Protein AF-A0A1B6JSK8-F1 (afdb_monomer_lite)

pLDDT: mean 88.38, std 17.74, range [26.33, 98.75]

Secondary structure (DSSP, 8-state):
-HHHHHHHHHHHHHHHTHHHHTSTTHHHHHHHHTTTTGGGS-HHHHHHIIIIIIHHHHHT--GGGIIIIIHHHHHHHHHHHHHHHHHHHHHHHHHHHH---S-HHHHHHHHHHHHHHHHHHHHHHHHHHHHHH---TTSTT----------------------HHHHHHHHSHHHHHHHHHHHHHHHHSS-HHHHHHHHHHHHHHHHHHHHTT---HHHHHHHHHHHHHHHHHHTTSHHHHHHHHHHHHHHHHHHTTT-TTHHHHHTTSTT--HHHHHHTT-

Organism: NCBI:txid320908

Foldseek 3Di:
DLLVVLQVQLVCCQVVQPVQLPPPCNQVVCCCPVVPPVVPDDLVSVQSNLQRRLQSVLQRHDPVRLVPHVLSNLLSVLLVLLVVLVVLLVVLVVCVVVDDPDDPVVVVVSVVSVVSSLSSLLSNLVSVCCQFQNDPPVPVPPDPDDDDDDDPDDPPCPQRAGDPSNLSQCVDDSSVVSSQSSLLVQLQRLHLSSNLSSLSVNLNSVVSCVVVVVDDLVNLLSSLLSLVNSCVNCVVPPSSVVSSVVSNVSSCVVCCVPHVCNLVSVVPDPPDDVVVSVVVND

InterPro domains:
  IPR011989 Armadillo-like helical [G3DSA:1.25.10.10] (1-282)
  IPR045065 Exportin-1/5 [PTHR11223] (2-281)
  IPR045478 Exportin-5, C-terminal domain [PF19273] (2-281)

Sequence (282 aa):
VHDSCYQILGHAFPSLSRDLYQLPHLANSLIVTVLYNLEYIPDYRLRPMVRVFFKPFVASCPADCYDTVVVPVLAQFTPFMFTRLNAKWQHIAELQETGSADDENTDAQEMLEDMLNRQLTREYLDVLKLALVGGSAAELSSSPAMEEDCSELRPGHAAEVISELGLRVLHCEPTCQAVTLCLLSALAWNDSNGSMKAGGLVAPVVRQLVQSGRMSTVLATHIMTVVLQGLQVHGQHDANQGSLLMLGTQLCELLRPRYPEVLEVLKQIPEVNPLDLQKLDE

Radius of gyration: 20.39 Å; chains: 1; bounding box: 59×44×55 Å

Structure (mmCIF, N/CA/C/O backbone):
data_AF-A0A1B6JSK8-F1
#
_entry.id   AF-A0A1B6JSK8-F1
#
loop_
_atom_site.group_PDB
_atom_site.id
_atom_site.type_symbol
_atom_site.label_atom_id
_atom_site.label_alt_id
_atom_site.label_comp_id
_atom_site.label_asym_id
_atom_site.label_entity_id
_atom_site.label_seq_id
_atom_site.pdbx_PDB_ins_code
_atom_site.Cartn_x
_atom_site.Cartn_y
_atom_site.Cartn_z
_atom_site.occupancy
_atom_site.B_iso_or_equiv
_atom_site.auth_seq_id
_atom_site.auth_comp_id
_atom_site.auth_asym_id
_atom_site.auth_atom_id
_atom_site.pdbx_PDB_model_num
ATOM 1 N N . VAL A 1 1 ? 27.105 3.243 -8.807 1.00 79.06 1 VAL A N 1
ATOM 2 C CA . VAL A 1 1 ? 26.649 2.337 -9.890 1.00 79.06 1 VAL A CA 1
ATOM 3 C C . VAL A 1 1 ? 25.215 1.887 -9.652 1.00 79.06 1 VAL A C 1
ATOM 5 O O . VAL A 1 1 ? 24.372 2.383 -10.373 1.00 79.06 1 VAL A O 1
ATOM 8 N N . HIS A 1 2 ? 24.910 1.074 -8.628 1.00 82.94 2 HIS A N 1
ATOM 9 C CA . HIS A 1 2 ? 23.540 0.593 -8.343 1.00 82.94 2 HIS A CA 1
ATOM 10 C C . HIS A 1 2 ? 22.468 1.702 -8.357 1.00 82.94 2 HIS A C 1
ATOM 12 O O . HIS A 1 2 ? 21.552 1.670 -9.171 1.00 82.94 2 HIS A O 1
ATOM 18 N N . ASP A 1 3 ? 22.623 2.732 -7.522 1.00 84.00 3 ASP A N 1
ATOM 19 C CA . ASP A 1 3 ? 21.612 3.798 -7.413 1.00 84.00 3 ASP A CA 1
ATOM 20 C C . ASP A 1 3 ? 21.534 4.644 -8.694 1.00 84.00 3 ASP A C 1
ATOM 22 O O . ASP A 1 3 ? 20.457 5.060 -9.112 1.00 84.00 3 ASP A O 1
ATOM 26 N N . SER A 1 4 ? 22.672 4.824 -9.371 1.00 89.50 4 SER A N 1
ATOM 27 C CA . SER A 1 4 ? 22.760 5.506 -10.666 1.00 89.50 4 SER A CA 1
ATOM 28 C C . SER A 1 4 ? 22.002 4.751 -11.764 1.00 89.50 4 SER A C 1
ATOM 30 O O . SER A 1 4 ? 21.365 5.378 -12.601 1.00 89.50 4 SER A O 1
ATOM 32 N N . CYS A 1 5 ? 22.023 3.413 -11.759 1.00 90.44 5 CYS A N 1
ATOM 33 C CA . CYS A 1 5 ? 21.259 2.605 -12.712 1.00 90.44 5 CYS A CA 1
ATOM 34 C C . CYS A 1 5 ? 19.749 2.807 -12.529 1.00 90.44 5 CYS A C 1
ATOM 36 O O . CYS A 1 5 ? 19.046 3.028 -13.513 1.00 90.44 5 CYS A O 1
ATOM 38 N N . TYR A 1 6 ? 19.256 2.810 -11.285 1.00 90.75 6 TYR A N 1
ATOM 39 C CA . TYR A 1 6 ? 17.842 3.088 -11.012 1.00 90.75 6 TYR A CA 1
ATOM 40 C C . TYR A 1 6 ? 17.442 4.525 -11.323 1.00 90.75 6 TYR A C 1
ATOM 42 O O . TYR A 1 6 ? 16.331 4.741 -11.794 1.00 90.75 6 TYR A O 1
ATOM 50 N N . GLN A 1 7 ? 18.340 5.492 -11.129 1.00 90.88 7 GLN A N 1
ATOM 51 C CA . GLN A 1 7 ? 18.127 6.868 -11.582 1.00 90.88 7 GLN A CA 1
ATOM 52 C C . GLN A 1 7 ? 17.977 6.943 -13.099 1.00 90.88 7 GLN A C 1
ATOM 54 O O . GLN A 1 7 ? 17.005 7.513 -13.581 1.00 90.88 7 GLN A O 1
ATOM 59 N N . ILE A 1 8 ? 18.895 6.338 -13.857 1.00 93.19 8 ILE A N 1
ATOM 60 C CA . ILE A 1 8 ? 18.845 6.354 -15.324 1.00 93.19 8 ILE A CA 1
ATOM 61 C C . ILE A 1 8 ? 17.550 5.704 -15.823 1.00 93.19 8 ILE A C 1
ATOM 63 O O . ILE A 1 8 ? 16.844 6.301 -16.632 1.00 93.19 8 ILE A O 1
ATOM 67 N N . LEU A 1 9 ? 17.203 4.519 -15.310 1.00 92.06 9 LEU A N 1
ATOM 68 C CA . LEU A 1 9 ? 15.965 3.829 -15.682 1.00 92.06 9 LEU A CA 1
ATOM 69 C C . LEU A 1 9 ? 14.719 4.620 -15.265 1.00 92.06 9 LEU A C 1
ATOM 71 O O . LEU A 1 9 ? 13.798 4.777 -16.062 1.00 92.06 9 LEU A O 1
ATOM 75 N N . GLY A 1 10 ? 14.708 5.159 -14.046 1.00 91.94 10 GLY A N 1
ATOM 76 C CA . GLY A 1 10 ? 13.621 5.984 -13.529 1.00 91.94 10 GLY A CA 1
ATOM 77 C C . GLY A 1 10 ? 13.382 7.238 -14.368 1.00 91.94 10 GLY A C 1
ATOM 78 O O . GLY A 1 10 ? 12.239 7.550 -14.678 1.00 91.94 10 GLY A O 1
ATOM 79 N N . HIS A 1 11 ? 14.445 7.919 -14.808 1.00 93.31 11 HIS A N 1
ATOM 80 C CA . HIS A 1 11 ? 14.354 9.080 -15.698 1.00 93.31 11 HIS A CA 1
ATOM 81 C C . HIS A 1 11 ? 14.010 8.718 -17.146 1.00 93.31 11 HIS A C 1
ATOM 83 O O . HIS A 1 11 ? 13.429 9.545 -17.850 1.00 93.31 11 HIS A O 1
ATOM 89 N N . ALA A 1 12 ? 14.331 7.508 -17.606 1.00 93.88 12 ALA A N 1
ATOM 90 C CA . ALA A 1 12 ? 14.003 7.076 -18.960 1.00 93.88 12 ALA A CA 1
ATOM 91 C C . ALA A 1 12 ? 12.483 7.024 -19.200 1.00 93.88 12 ALA A C 1
ATOM 93 O O . ALA A 1 12 ? 12.035 7.404 -20.278 1.00 93.88 12 ALA A O 1
ATOM 94 N N . PHE A 1 13 ? 11.685 6.640 -18.198 1.00 93.88 13 PHE A N 1
ATOM 95 C CA . PHE A 1 13 ? 10.222 6.574 -18.311 1.00 93.88 13 PHE A CA 1
ATOM 96 C C . PHE A 1 13 ? 9.539 7.910 -18.632 1.00 93.88 13 PHE A C 1
ATOM 98 O O . PHE A 1 13 ? 8.800 7.944 -19.610 1.00 93.88 13 PHE A O 1
ATOM 105 N N . PRO A 1 14 ? 9.767 9.017 -17.906 1.00 92.12 14 PRO A N 1
ATOM 106 C CA . PRO A 1 14 ? 9.205 10.310 -18.287 1.00 92.12 14 PRO A CA 1
ATOM 107 C C . PRO A 1 14 ? 9.866 10.890 -19.544 1.00 92.12 14 PRO A C 1
ATOM 109 O O . PRO A 1 14 ? 9.204 11.599 -20.293 1.00 92.12 14 PRO A O 1
ATOM 112 N N . SER A 1 15 ? 11.148 10.592 -19.798 1.00 92.88 15 SER A N 1
ATOM 113 C CA . SER A 1 15 ? 11.893 11.206 -20.911 1.00 92.88 15 SER A CA 1
ATOM 114 C C . SER A 1 15 ? 11.547 10.604 -22.273 1.00 92.88 15 SER A C 1
ATOM 116 O O . SER A 1 15 ? 11.444 11.327 -23.257 1.00 92.88 15 SER A O 1
ATOM 118 N N . LEU A 1 16 ? 11.393 9.280 -22.335 1.00 91.94 16 LEU A N 1
ATOM 119 C CA . LEU A 1 16 ? 11.045 8.544 -23.553 1.00 91.94 16 LEU A CA 1
ATOM 120 C C . LEU A 1 16 ? 9.543 8.235 -23.624 1.00 91.94 16 LEU A C 1
ATOM 122 O O . LEU A 1 16 ? 9.023 7.973 -24.705 1.00 91.94 16 LEU A O 1
ATOM 126 N N . SER A 1 17 ? 8.844 8.278 -22.480 1.00 87.62 17 SER A N 1
ATOM 127 C CA . SER A 1 17 ? 7.402 8.061 -22.355 1.00 87.62 17 SER A CA 1
ATOM 128 C C . SER A 1 17 ? 6.956 6.843 -23.171 1.00 87.62 17 SER A C 1
ATOM 130 O O . SER A 1 17 ? 7.458 5.736 -22.961 1.00 87.62 17 SER A O 1
ATOM 132 N N . ARG A 1 18 ? 6.034 7.041 -24.114 1.00 90.81 18 ARG A N 1
ATOM 133 C CA . ARG A 1 18 ? 5.413 5.997 -24.927 1.00 90.81 18 ARG A CA 1
ATOM 134 C C . ARG A 1 18 ? 6.414 5.070 -25.618 1.00 90.81 18 ARG A C 1
ATOM 136 O O . ARG A 1 18 ? 6.188 3.862 -25.608 1.00 90.81 18 ARG A O 1
ATOM 143 N N . ASP A 1 19 ? 7.517 5.597 -26.145 1.00 94.12 19 ASP A N 1
ATOM 144 C CA . ASP A 1 19 ? 8.494 4.806 -26.906 1.00 94.12 19 ASP A CA 1
ATOM 145 C C . ASP A 1 19 ? 9.151 3.727 -26.039 1.00 94.12 19 ASP A C 1
ATOM 147 O O . ASP A 1 19 ? 9.391 2.610 -26.497 1.00 94.12 19 ASP A O 1
ATOM 151 N N . LEU A 1 20 ? 9.397 4.036 -24.760 1.00 94.75 20 LEU A N 1
ATOM 152 C CA . LEU A 1 20 ? 9.960 3.070 -23.825 1.00 94.75 20 LEU A CA 1
ATOM 153 C C . LEU A 1 20 ? 8.934 1.995 -23.462 1.00 94.75 20 LEU A C 1
ATOM 155 O O . LEU A 1 20 ? 9.256 0.813 -23.541 1.00 94.75 20 LEU A O 1
ATOM 159 N N . TYR A 1 21 ? 7.699 2.376 -23.112 1.00 96.00 21 TYR A N 1
ATOM 160 C CA . TYR A 1 21 ? 6.657 1.411 -22.724 1.00 96.00 21 TYR A CA 1
ATOM 161 C C . TYR A 1 21 ? 6.242 0.467 -23.856 1.00 96.00 21 TYR A C 1
ATOM 163 O O . TYR A 1 21 ? 5.800 -0.649 -23.587 1.00 96.00 21 TYR A O 1
ATOM 171 N N . GLN A 1 22 ? 6.409 0.884 -25.111 1.00 95.56 22 GLN A N 1
ATOM 172 C CA . GLN A 1 22 ? 6.113 0.063 -26.284 1.00 95.56 22 GLN A CA 1
ATOM 173 C C . GLN A 1 22 ? 7.235 -0.911 -26.662 1.00 95.56 22 GLN A C 1
ATOM 175 O O . GLN A 1 22 ? 7.057 -1.703 -27.592 1.00 95.56 22 GLN A O 1
ATOM 180 N N . LEU A 1 23 ? 8.373 -0.904 -25.955 1.00 96.06 23 LEU A N 1
ATOM 181 C CA . LEU A 1 23 ? 9.432 -1.871 -26.217 1.00 96.06 23 LEU A CA 1
ATOM 182 C C . LEU A 1 23 ? 8.924 -3.312 -26.031 1.00 96.06 23 LEU A C 1
ATOM 184 O O . LEU A 1 23 ? 8.291 -3.637 -25.018 1.00 96.06 23 LEU A O 1
ATOM 188 N N . PRO A 1 24 ? 9.237 -4.213 -26.978 1.00 95.44 24 PRO A N 1
ATOM 189 C CA . PRO A 1 24 ? 8.798 -5.594 -26.899 1.00 95.44 24 PRO A CA 1
ATOM 190 C C . PRO A 1 24 ? 9.377 -6.260 -25.650 1.00 95.44 24 PRO A C 1
ATOM 192 O O . PRO A 1 24 ? 10.558 -6.118 -25.334 1.00 95.44 24 PRO A O 1
ATOM 195 N N . HIS A 1 25 ? 8.531 -7.009 -24.944 1.00 95.62 25 HIS A N 1
ATOM 196 C CA . HIS A 1 25 ? 8.892 -7.739 -23.726 1.00 95.62 25 HIS A CA 1
ATOM 197 C C . HIS A 1 25 ? 9.413 -6.870 -22.569 1.00 95.62 25 HIS A C 1
ATOM 199 O O . HIS A 1 25 ? 10.029 -7.416 -21.654 1.00 95.62 25 HIS A O 1
ATOM 205 N N . LEU A 1 26 ? 9.147 -5.555 -22.553 1.00 97.38 26 LEU A N 1
ATOM 206 C CA . LEU A 1 26 ? 9.617 -4.666 -21.485 1.00 97.38 26 LEU A CA 1
ATOM 207 C C . LEU A 1 26 ? 9.264 -5.193 -20.087 1.00 97.38 26 LEU A C 1
ATOM 209 O O . LEU A 1 26 ? 10.141 -5.269 -19.233 1.00 97.38 26 LEU A O 1
ATOM 213 N N . ALA A 1 27 ? 8.011 -5.600 -19.866 1.00 97.62 27 ALA A N 1
ATOM 214 C CA . ALA A 1 27 ? 7.558 -6.114 -18.573 1.00 97.62 27 ALA A CA 1
ATOM 215 C C . ALA A 1 27 ? 8.420 -7.288 -18.089 1.00 97.62 27 ALA A C 1
ATOM 217 O O . ALA A 1 27 ? 8.945 -7.268 -16.978 1.00 97.62 27 ALA A O 1
ATOM 218 N N . ASN A 1 28 ? 8.622 -8.280 -18.961 1.00 97.75 28 ASN A N 1
ATOM 219 C CA . ASN A 1 28 ? 9.438 -9.449 -18.658 1.00 97.75 28 ASN A CA 1
ATOM 220 C C . ASN A 1 28 ? 10.898 -9.058 -18.405 1.00 97.75 28 ASN A C 1
ATOM 222 O O . ASN A 1 28 ? 11.483 -9.512 -17.430 1.00 97.75 28 ASN A O 1
ATOM 226 N N . SER A 1 29 ? 11.463 -8.175 -19.233 1.00 97.62 29 SER A N 1
ATOM 227 C CA . SER A 1 29 ? 12.825 -7.665 -19.058 1.00 97.62 29 SER A CA 1
ATOM 228 C C . SER A 1 29 ? 13.005 -6.990 -17.700 1.00 97.62 29 SER A C 1
ATOM 230 O O . SER A 1 29 ? 13.985 -7.271 -17.018 1.00 97.62 29 SER A O 1
ATOM 232 N N . LEU A 1 30 ? 12.058 -6.154 -17.263 1.00 97.25 30 LEU A N 1
ATOM 233 C CA . LEU A 1 30 ? 12.093 -5.527 -15.939 1.00 97.25 30 LEU A CA 1
ATOM 234 C C . LEU A 1 30 ? 11.991 -6.567 -14.817 1.00 97.25 30 LEU A C 1
ATOM 236 O O . LEU A 1 30 ? 12.751 -6.496 -13.856 1.00 97.25 30 LEU A O 1
ATOM 240 N N . ILE A 1 31 ? 11.114 -7.563 -14.950 1.00 97.44 31 ILE A N 1
ATOM 241 C CA . ILE A 1 31 ? 10.955 -8.624 -13.946 1.00 97.44 31 ILE A CA 1
ATOM 242 C C . ILE A 1 31 ? 12.255 -9.426 -13.784 1.00 97.44 31 ILE A C 1
ATOM 244 O O . ILE A 1 31 ? 12.725 -9.605 -12.666 1.00 97.44 31 ILE A O 1
ATOM 248 N N . VAL A 1 32 ? 12.879 -9.861 -14.882 1.00 97.00 32 VAL A N 1
ATOM 249 C CA . VAL A 1 32 ? 14.084 -10.712 -14.820 1.00 97.00 32 VAL A CA 1
ATOM 250 C C . VAL A 1 32 ? 15.383 -9.942 -14.568 1.00 97.00 32 VAL A C 1
ATOM 252 O O . VAL A 1 32 ? 16.424 -10.569 -14.394 1.00 97.00 32 VAL A O 1
ATOM 255 N N . THR A 1 33 ? 15.353 -8.605 -14.565 1.00 94.94 33 THR A N 1
ATOM 256 C CA . THR A 1 33 ? 16.539 -7.771 -14.300 1.00 94.94 33 THR A CA 1
ATOM 257 C C . THR A 1 33 ? 16.379 -6.929 -13.041 1.00 94.94 33 THR A C 1
ATOM 259 O O . THR A 1 33 ? 17.095 -7.141 -12.070 1.00 94.94 33 THR A O 1
ATOM 262 N N . VAL A 1 34 ? 15.427 -5.995 -13.032 1.00 94.56 34 VAL A N 1
ATOM 263 C CA . VAL A 1 34 ? 15.182 -5.067 -11.922 1.00 94.56 34 VAL A CA 1
ATOM 264 C C . VAL A 1 34 ? 14.623 -5.802 -10.706 1.00 94.56 34 VAL A C 1
ATOM 266 O O . VAL A 1 34 ? 15.039 -5.517 -9.589 1.00 94.56 34 VAL A O 1
ATOM 269 N N . LEU A 1 35 ? 13.715 -6.763 -10.905 1.00 95.56 35 LEU A N 1
ATOM 270 C CA . LEU A 1 35 ? 13.114 -7.533 -9.804 1.00 95.56 35 LEU A CA 1
ATOM 271 C C . LEU A 1 35 ? 13.846 -8.844 -9.502 1.00 95.56 35 LEU A C 1
ATOM 273 O O . LEU A 1 35 ? 13.349 -9.678 -8.745 1.00 95.56 35 LEU A O 1
ATOM 277 N N . TYR A 1 36 ? 15.034 -9.035 -10.069 1.00 94.56 36 TYR A N 1
ATOM 278 C CA . TYR A 1 36 ? 15.827 -10.221 -9.800 1.00 94.56 36 TYR A CA 1
ATOM 279 C C . TYR A 1 36 ? 16.413 -10.167 -8.385 1.00 94.56 36 TYR A C 1
ATOM 281 O O . TYR A 1 36 ? 17.047 -9.182 -8.008 1.00 94.56 36 TYR A O 1
ATOM 289 N N . ASN A 1 37 ? 16.245 -11.246 -7.612 1.00 93.88 37 ASN A N 1
ATOM 290 C CA . ASN A 1 37 ? 16.886 -11.424 -6.305 1.00 93.88 37 ASN A CA 1
ATOM 291 C C . ASN A 1 37 ? 16.611 -10.292 -5.288 1.00 93.88 37 ASN A C 1
ATOM 293 O O . ASN A 1 37 ? 17.464 -9.981 -4.453 1.00 93.88 37 ASN A O 1
ATOM 297 N N . LEU A 1 38 ? 15.408 -9.696 -5.321 1.00 94.75 38 LEU A N 1
ATOM 298 C CA . LEU A 1 38 ? 15.019 -8.598 -4.419 1.00 94.75 38 LEU A CA 1
ATOM 299 C C . LEU A 1 38 ? 15.159 -8.943 -2.929 1.00 94.75 38 LEU A C 1
ATOM 301 O O . LEU A 1 38 ? 15.421 -8.057 -2.116 1.00 94.75 38 LEU A O 1
ATOM 305 N N . GLU A 1 39 ? 15.006 -10.216 -2.562 1.00 94.12 39 GLU A N 1
ATOM 306 C CA . GLU A 1 39 ? 15.156 -10.694 -1.184 1.00 94.12 39 GLU A CA 1
ATOM 307 C C . GLU A 1 39 ? 16.535 -10.375 -0.587 1.00 94.12 39 GLU A C 1
ATOM 309 O O . GLU A 1 39 ? 16.623 -10.011 0.586 1.00 94.12 39 GLU A O 1
ATOM 314 N N . TYR A 1 40 ? 17.586 -10.372 -1.411 1.00 94.56 40 TYR A N 1
ATOM 315 C CA . TYR A 1 40 ? 18.959 -10.096 -0.987 1.00 94.56 40 TYR A CA 1
ATOM 316 C C . TYR A 1 40 ? 19.326 -8.605 -0.993 1.00 94.56 40 TYR A C 1
ATOM 318 O O . TYR A 1 40 ? 20.413 -8.233 -0.549 1.00 94.56 40 TYR A O 1
ATOM 326 N N . ILE A 1 41 ? 18.450 -7.727 -1.493 1.00 94.19 41 ILE A N 1
ATOM 327 C CA . ILE A 1 41 ? 18.708 -6.284 -1.520 1.00 94.19 41 ILE A CA 1
ATOM 328 C C . ILE A 1 4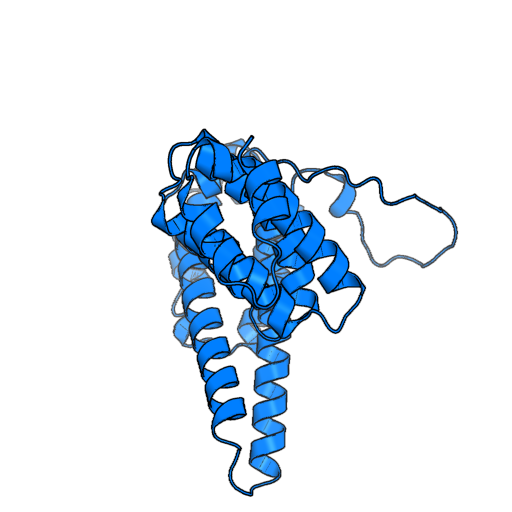1 ? 18.406 -5.705 -0.131 1.00 94.19 41 ILE A C 1
ATOM 330 O O . ILE A 1 41 ? 17.290 -5.871 0.356 1.00 94.19 41 ILE A O 1
ATOM 334 N N . PRO A 1 42 ? 19.340 -5.000 0.532 1.00 93.69 42 PRO A N 1
ATOM 335 C CA . PRO A 1 42 ? 19.078 -4.380 1.831 1.00 93.69 42 PRO A CA 1
ATOM 336 C C . PRO A 1 42 ? 18.186 -3.135 1.697 1.00 93.69 42 PRO A C 1
ATOM 338 O O . PRO A 1 42 ? 18.165 -2.473 0.658 1.00 93.69 42 PRO A O 1
ATOM 341 N N . ASP A 1 43 ? 17.481 -2.759 2.764 1.00 93.19 43 ASP A N 1
ATOM 342 C CA . ASP A 1 43 ? 16.447 -1.710 2.704 1.00 93.19 43 ASP A CA 1
ATOM 343 C C . ASP A 1 43 ? 16.974 -0.344 2.260 1.00 93.19 43 ASP A C 1
ATOM 345 O O . ASP A 1 43 ? 16.314 0.355 1.492 1.00 93.19 43 ASP A O 1
ATOM 349 N N . TYR A 1 44 ? 18.191 0.022 2.671 1.00 91.56 44 TYR A N 1
ATOM 350 C CA . TYR A 1 44 ? 18.812 1.284 2.262 1.00 91.56 44 TYR A CA 1
ATOM 351 C C . TYR A 1 44 ? 19.083 1.355 0.745 1.00 91.56 44 TYR A C 1
ATOM 353 O O . TYR A 1 44 ? 19.206 2.449 0.199 1.00 91.56 44 TYR A O 1
ATOM 361 N N . ARG A 1 45 ? 19.152 0.206 0.051 1.00 93.50 45 ARG A N 1
ATOM 362 C CA . ARG A 1 45 ? 19.241 0.096 -1.419 1.00 93.50 45 ARG A CA 1
ATOM 363 C C . ARG A 1 45 ? 17.876 -0.048 -2.074 1.00 93.50 45 ARG A C 1
ATOM 365 O O . ARG A 1 45 ? 17.652 0.513 -3.146 1.00 93.50 45 ARG A O 1
ATOM 372 N N . LEU A 1 46 ? 16.971 -0.775 -1.425 1.00 95.00 46 LEU A N 1
ATOM 373 C CA . LEU A 1 46 ? 15.612 -0.977 -1.908 1.00 95.00 46 LEU A CA 1
ATOM 374 C C . LEU A 1 46 ? 14.822 0.338 -1.896 1.00 95.00 46 LEU A C 1
ATOM 376 O O . LEU A 1 46 ? 14.109 0.636 -2.847 1.00 95.00 46 LEU A O 1
ATOM 380 N N . ARG A 1 47 ? 14.997 1.180 -0.874 1.00 94.19 47 ARG A N 1
ATOM 381 C CA . ARG A 1 47 ? 14.287 2.459 -0.755 1.00 94.19 47 ARG A CA 1
ATOM 382 C C . ARG A 1 47 ? 14.519 3.392 -1.960 1.00 94.19 47 ARG A C 1
ATOM 384 O O . ARG A 1 47 ? 13.525 3.848 -2.528 1.00 94.19 47 ARG A O 1
ATOM 391 N N . PRO A 1 48 ? 15.761 3.677 -2.405 1.00 91.31 48 PRO A N 1
ATOM 392 C CA . PRO A 1 48 ? 15.999 4.411 -3.647 1.00 91.31 48 PRO A CA 1
ATOM 393 C C . PRO A 1 48 ? 15.361 3.761 -4.875 1.00 91.31 48 PRO A C 1
ATOM 395 O O . PRO A 1 48 ? 14.830 4.479 -5.711 1.00 91.31 48 PRO A O 1
ATOM 398 N N . MET A 1 49 ? 15.353 2.431 -4.982 1.00 94.69 49 MET A N 1
ATOM 399 C CA . MET A 1 49 ? 14.667 1.734 -6.075 1.00 94.69 49 MET A CA 1
ATOM 400 C C . MET A 1 49 ? 13.150 1.998 -6.047 1.00 94.69 49 MET A C 1
ATOM 402 O O . MET A 1 49 ? 12.575 2.381 -7.065 1.00 94.69 49 MET A O 1
ATOM 406 N N . VAL A 1 50 ? 12.496 1.895 -4.886 1.00 95.62 50 VAL A N 1
ATOM 407 C CA . VAL A 1 50 ? 11.064 2.223 -4.737 1.00 95.62 50 VAL A CA 1
ATOM 408 C C . VAL A 1 50 ? 10.789 3.682 -5.112 1.00 95.62 50 VAL A C 1
ATOM 410 O O . VAL A 1 50 ? 9.885 3.980 -5.890 1.00 95.62 50 VAL A O 1
ATOM 413 N N . ARG A 1 51 ? 11.597 4.613 -4.603 1.00 93.06 51 ARG A N 1
ATOM 414 C CA . ARG A 1 51 ? 11.377 6.045 -4.816 1.00 93.06 51 ARG A CA 1
ATOM 415 C C . ARG A 1 51 ? 11.705 6.504 -6.235 1.00 93.06 51 ARG A C 1
ATOM 417 O O . ARG A 1 51 ? 10.970 7.306 -6.796 1.00 93.06 51 ARG A O 1
ATOM 424 N N . VAL A 1 52 ? 12.840 6.082 -6.775 1.00 93.50 52 VAL A N 1
ATOM 425 C CA . VAL A 1 52 ? 13.433 6.674 -7.981 1.00 93.50 52 VAL A CA 1
ATOM 426 C C . VAL A 1 52 ? 13.072 5.890 -9.233 1.00 93.50 52 VAL A C 1
ATOM 428 O O . VAL A 1 52 ? 12.936 6.494 -10.287 1.00 93.50 52 VAL A O 1
ATOM 431 N N . PHE A 1 53 ? 12.886 4.572 -9.137 1.00 95.38 53 PHE A N 1
ATOM 432 C CA . PHE A 1 53 ? 12.472 3.759 -10.278 1.00 95.38 53 PHE A CA 1
ATOM 433 C C . PHE A 1 53 ? 10.946 3.604 -10.331 1.00 95.38 53 PHE A C 1
ATOM 435 O O . PHE A 1 53 ? 10.336 3.967 -11.335 1.00 95.38 53 PHE A O 1
ATOM 442 N N . PHE A 1 54 ? 10.306 3.130 -9.255 1.00 96.31 54 PHE A N 1
ATOM 443 C CA . PHE A 1 54 ? 8.876 2.791 -9.310 1.00 96.31 54 PHE A CA 1
ATOM 444 C C . PHE A 1 54 ? 7.945 4.000 -9.419 1.00 96.31 54 PHE A C 1
ATOM 446 O O . PHE A 1 54 ? 6.966 3.925 -10.158 1.00 96.31 54 PHE A O 1
ATOM 453 N N . LYS A 1 55 ? 8.232 5.119 -8.738 1.00 93.19 55 LYS A N 1
ATOM 454 C CA . LYS A 1 55 ? 7.393 6.329 -8.846 1.00 93.19 55 LYS A CA 1
ATOM 455 C C . LYS A 1 55 ? 7.255 6.821 -10.301 1.00 93.19 55 LYS A C 1
ATOM 457 O O . LYS A 1 55 ? 6.121 6.888 -10.772 1.00 93.19 55 LYS A O 1
ATOM 462 N N . PRO A 1 56 ? 8.339 7.118 -11.050 1.00 93.75 56 PRO A N 1
ATOM 463 C CA . PRO A 1 56 ? 8.208 7.544 -12.446 1.00 93.75 56 PRO A CA 1
ATOM 464 C C . PRO A 1 56 ? 7.733 6.425 -13.385 1.00 93.75 56 PRO A C 1
ATOM 466 O O . PRO A 1 56 ? 7.004 6.706 -14.333 1.00 93.75 56 PRO A O 1
ATOM 469 N N . PHE A 1 57 ? 8.075 5.161 -13.111 1.00 95.81 57 PHE A N 1
ATOM 470 C CA . PHE A 1 57 ? 7.558 4.015 -13.868 1.00 95.81 57 PHE A CA 1
ATOM 471 C C . PHE A 1 57 ? 6.025 3.900 -13.808 1.00 95.81 57 PHE A C 1
ATOM 473 O O . PHE A 1 57 ? 5.372 3.594 -14.798 1.00 95.81 57 PHE A O 1
ATOM 480 N N . VAL A 1 58 ? 5.421 4.149 -12.649 1.00 95.81 58 VAL A N 1
ATOM 481 C CA . VAL A 1 58 ? 3.958 4.121 -12.522 1.00 95.81 58 VAL A CA 1
ATOM 482 C C . VAL A 1 58 ? 3.353 5.405 -13.089 1.00 95.81 58 VAL A C 1
ATOM 484 O O . VAL A 1 58 ? 2.423 5.353 -13.890 1.00 95.81 58 VAL A O 1
ATOM 487 N N . ALA A 1 59 ? 3.904 6.563 -12.717 1.00 93.12 59 ALA A N 1
ATOM 488 C CA . ALA A 1 59 ? 3.309 7.858 -13.035 1.00 93.12 59 ALA A CA 1
ATOM 489 C C . ALA A 1 59 ? 3.392 8.246 -14.522 1.00 93.12 59 ALA A C 1
ATOM 491 O O . ALA A 1 59 ? 2.560 9.013 -14.997 1.00 93.12 59 ALA A O 1
ATOM 492 N N . SER A 1 60 ? 4.391 7.755 -15.262 1.00 93.88 60 SER A N 1
ATOM 493 C CA . SER A 1 60 ? 4.594 8.105 -16.677 1.00 93.88 60 SER A CA 1
ATOM 494 C C . SER A 1 60 ? 4.012 7.087 -17.661 1.00 93.88 60 SER A C 1
ATOM 496 O O . SER A 1 60 ? 4.203 7.247 -18.867 1.00 93.88 60 SER A O 1
ATOM 498 N N . CYS A 1 61 ? 3.351 6.029 -17.183 1.00 94.31 61 CYS A N 1
ATOM 499 C CA . CYS A 1 61 ? 2.834 4.982 -18.056 1.00 94.31 61 CYS A CA 1
ATOM 500 C C . CYS A 1 61 ? 1.550 5.428 -18.780 1.00 94.31 61 CYS A C 1
ATOM 502 O O . CYS A 1 61 ? 0.603 5.873 -18.122 1.00 94.31 61 CYS A O 1
ATOM 504 N N . PRO A 1 62 ? 1.482 5.305 -20.119 1.00 94.12 62 PRO A N 1
ATOM 505 C CA . PRO A 1 62 ? 0.260 5.579 -20.859 1.00 94.12 62 PRO A CA 1
ATOM 506 C C . PRO A 1 62 ? -0.764 4.446 -20.667 1.00 94.12 62 PRO A C 1
ATOM 508 O O . PRO A 1 62 ? -0.403 3.288 -20.445 1.00 94.12 62 PRO A O 1
ATOM 511 N N . ALA A 1 63 ? -2.055 4.778 -20.762 1.00 93.81 63 ALA A N 1
ATOM 512 C CA . ALA A 1 63 ? -3.142 3.856 -20.421 1.00 93.81 63 ALA A CA 1
ATOM 513 C C . ALA A 1 63 ? -3.182 2.579 -21.283 1.00 93.81 63 ALA A C 1
ATOM 515 O O . ALA A 1 63 ? -3.562 1.514 -20.798 1.00 93.81 63 ALA A O 1
ATOM 516 N N . ASP A 1 64 ? -2.722 2.652 -22.536 1.00 94.69 64 ASP A N 1
ATOM 517 C CA . ASP A 1 64 ? -2.601 1.507 -23.446 1.00 94.69 64 ASP A CA 1
ATOM 518 C C . ASP A 1 64 ? -1.531 0.488 -23.011 1.00 94.69 64 ASP A C 1
ATOM 520 O O . ASP A 1 64 ? -1.519 -0.635 -23.511 1.00 94.69 64 ASP A O 1
ATOM 524 N N . CYS A 1 65 ? -0.663 0.843 -22.059 1.00 96.00 65 CYS A N 1
ATOM 525 C CA . CYS A 1 65 ? 0.412 -0.013 -21.554 1.00 96.00 65 CYS A CA 1
ATOM 526 C C . CYS A 1 65 ? 0.193 -0.523 -20.117 1.00 96.00 65 CYS A C 1
ATOM 528 O O . CYS A 1 65 ? 1.060 -1.220 -19.579 1.00 96.00 65 CYS A O 1
ATOM 530 N N . TYR A 1 66 ? -0.945 -0.221 -19.480 1.00 96.50 66 TYR A N 1
ATOM 531 C CA . TYR A 1 66 ? -1.215 -0.660 -18.106 1.00 96.50 66 TYR A CA 1
ATOM 532 C C . TYR A 1 66 ? -1.224 -2.183 -17.969 1.00 96.50 66 TYR A C 1
ATOM 534 O O . TYR A 1 66 ? -0.462 -2.721 -17.164 1.00 96.50 66 TYR A O 1
ATOM 542 N N . ASP A 1 67 ? -2.027 -2.884 -18.773 1.00 97.19 67 ASP A N 1
ATOM 543 C CA . ASP A 1 67 ? -2.158 -4.345 -18.661 1.00 97.19 67 ASP A CA 1
ATOM 544 C C . ASP A 1 67 ? -0.925 -5.092 -19.178 1.00 97.19 67 ASP A C 1
ATOM 546 O O . ASP A 1 67 ? -0.639 -6.203 -18.738 1.00 97.19 67 ASP A O 1
ATOM 550 N N . THR A 1 68 ? -0.198 -4.504 -20.132 1.00 96.75 68 THR A N 1
ATOM 551 C CA . THR A 1 68 ? 0.934 -5.162 -20.794 1.00 96.75 68 THR A CA 1
ATOM 552 C C . THR A 1 68 ? 2.258 -4.937 -20.075 1.00 96.75 68 THR A C 1
ATOM 554 O O . THR A 1 68 ? 3.157 -5.767 -20.214 1.00 96.75 68 THR A O 1
ATOM 557 N N . VAL A 1 69 ? 2.400 -3.838 -19.319 1.00 97.06 69 VAL A N 1
ATOM 558 C CA . VAL A 1 69 ? 3.660 -3.459 -18.662 1.00 97.06 69 VAL A CA 1
ATOM 559 C C . VAL A 1 69 ? 3.509 -3.270 -17.161 1.00 97.06 69 VAL A C 1
ATOM 561 O O . VAL A 1 69 ? 4.133 -4.002 -16.394 1.00 97.06 69 VAL A O 1
ATOM 564 N N . VAL A 1 70 ? 2.710 -2.298 -16.719 1.00 97.19 70 VAL A N 1
ATOM 565 C CA . VAL A 1 70 ? 2.705 -1.886 -15.304 1.00 97.19 70 VAL A CA 1
ATOM 566 C C . VAL A 1 70 ? 2.088 -2.948 -14.405 1.00 97.19 70 VAL A C 1
ATOM 568 O O . VAL A 1 70 ? 2.706 -3.332 -13.413 1.00 97.19 70 VAL A O 1
ATOM 571 N N . VAL A 1 71 ? 0.909 -3.465 -14.753 1.00 98.19 71 VAL A N 1
ATOM 572 C CA . VAL A 1 71 ? 0.204 -4.460 -13.935 1.00 98.19 71 VAL A CA 1
ATOM 573 C C . VAL A 1 71 ? 1.028 -5.746 -13.766 1.00 98.19 71 VAL A C 1
ATOM 575 O O . VAL A 1 71 ? 1.195 -6.161 -12.620 1.00 98.19 71 VAL A O 1
ATOM 578 N N . PRO A 1 72 ? 1.630 -6.349 -14.815 1.00 98.31 72 PRO A N 1
ATOM 579 C CA . PRO A 1 72 ? 2.494 -7.523 -14.651 1.00 98.31 72 PRO A CA 1
ATOM 580 C C . PRO A 1 72 ? 3.705 -7.291 -13.737 1.00 98.31 72 PRO A C 1
ATOM 582 O O . PRO A 1 72 ? 4.040 -8.156 -12.930 1.00 98.31 72 PRO A O 1
ATOM 585 N N . VAL A 1 73 ? 4.353 -6.123 -13.829 1.00 98.38 73 VAL A N 1
ATOM 586 C CA . VAL A 1 73 ? 5.502 -5.779 -12.974 1.00 98.38 73 VAL A CA 1
ATOM 587 C C . VAL A 1 73 ? 5.051 -5.579 -11.523 1.00 98.38 73 VAL A C 1
ATOM 589 O O . VAL A 1 73 ? 5.666 -6.124 -10.604 1.00 98.38 73 VAL A O 1
ATOM 592 N N . LEU A 1 74 ? 3.944 -4.863 -11.295 1.00 98.38 74 LEU A N 1
ATOM 593 C CA . LEU A 1 74 ? 3.369 -4.684 -9.959 1.00 98.38 74 LEU A CA 1
ATOM 594 C C . LEU A 1 74 ? 2.867 -6.003 -9.356 1.00 98.38 74 LEU A C 1
ATOM 596 O O . LEU A 1 74 ? 2.964 -6.180 -8.143 1.00 98.38 74 LEU A O 1
ATOM 600 N N . ALA A 1 75 ? 2.394 -6.948 -10.169 1.00 98.38 75 ALA A N 1
ATOM 601 C CA . ALA A 1 75 ? 1.967 -8.270 -9.709 1.00 98.38 75 ALA A CA 1
ATOM 602 C C . ALA A 1 75 ? 3.110 -9.105 -9.119 1.00 98.38 75 ALA A C 1
ATOM 604 O O . ALA A 1 75 ? 2.854 -9.946 -8.265 1.00 98.38 75 ALA A O 1
ATOM 605 N N . GLN A 1 76 ? 4.359 -8.847 -9.518 1.00 98.06 76 GLN A N 1
ATOM 606 C CA . GLN A 1 76 ? 5.543 -9.443 -8.887 1.00 98.06 76 GLN A CA 1
ATOM 607 C C . GLN A 1 76 ? 6.034 -8.613 -7.697 1.00 98.06 76 GLN A C 1
ATOM 609 O O . GLN A 1 76 ? 6.413 -9.147 -6.658 1.00 98.06 76 GLN A O 1
ATOM 614 N N . PHE A 1 77 ? 6.016 -7.288 -7.836 1.00 98.38 77 PHE A N 1
ATOM 615 C CA . PHE A 1 77 ? 6.612 -6.392 -6.852 1.00 98.38 77 PHE A CA 1
ATOM 616 C C . PHE A 1 77 ? 5.765 -6.207 -5.585 1.00 98.38 77 PHE A C 1
ATOM 618 O O . PHE A 1 77 ? 6.301 -6.204 -4.477 1.00 98.38 77 PHE A O 1
ATOM 625 N N . THR A 1 78 ? 4.446 -6.057 -5.720 1.00 98.56 78 THR A N 1
ATOM 626 C CA . THR A 1 78 ? 3.571 -5.742 -4.580 1.00 98.56 78 THR A CA 1
ATOM 627 C C . THR A 1 78 ? 3.478 -6.871 -3.543 1.00 98.56 78 THR A C 1
ATOM 629 O O . THR A 1 78 ? 3.567 -6.549 -2.353 1.00 98.56 78 THR A O 1
ATOM 632 N N . PRO A 1 79 ? 3.408 -8.176 -3.907 1.00 98.56 79 PRO A N 1
ATOM 633 C CA . PRO A 1 79 ? 3.439 -9.255 -2.916 1.00 98.56 79 PRO A CA 1
ATOM 634 C C . PRO A 1 79 ? 4.783 -9.348 -2.188 1.00 98.56 79 PRO A C 1
ATOM 636 O O . PRO A 1 79 ? 4.810 -9.562 -0.974 1.00 98.56 79 PRO A O 1
ATOM 639 N N . PHE A 1 80 ? 5.894 -9.131 -2.905 1.00 98.44 80 PHE A N 1
ATOM 640 C CA . PHE A 1 80 ? 7.230 -9.065 -2.309 1.00 98.44 80 PHE A CA 1
ATOM 641 C C . PHE A 1 80 ? 7.311 -7.953 -1.256 1.00 98.44 80 PHE A C 1
ATOM 643 O O . PHE A 1 80 ? 7.716 -8.205 -0.120 1.00 98.44 80 PHE A O 1
ATOM 650 N N . MET A 1 81 ? 6.884 -6.738 -1.614 1.00 98.50 81 MET A N 1
ATOM 651 C CA . MET A 1 81 ? 6.930 -5.592 -0.706 1.00 98.50 81 MET A CA 1
ATOM 652 C C . MET A 1 81 ? 6.071 -5.814 0.533 1.00 98.50 81 MET A C 1
ATOM 654 O O . MET A 1 81 ? 6.546 -5.568 1.639 1.00 98.50 81 MET A O 1
ATOM 658 N N . PHE A 1 82 ? 4.845 -6.321 0.370 1.00 98.56 82 PHE A N 1
ATOM 659 C CA . PHE A 1 82 ? 3.986 -6.641 1.508 1.00 98.56 82 PHE A CA 1
ATOM 660 C C . PHE A 1 82 ? 4.642 -7.673 2.434 1.00 98.56 82 PHE A C 1
ATOM 662 O O . PHE A 1 82 ? 4.761 -7.423 3.629 1.00 98.56 82 PHE A O 1
ATOM 669 N N . THR A 1 83 ? 5.129 -8.789 1.883 1.00 98.38 83 THR A N 1
ATOM 670 C CA . THR A 1 83 ? 5.756 -9.866 2.668 1.00 98.38 83 THR A CA 1
ATOM 671 C C . THR A 1 83 ? 6.950 -9.348 3.469 1.00 98.38 83 THR A C 1
ATOM 673 O O . THR A 1 83 ? 7.052 -9.597 4.669 1.00 98.38 83 THR A O 1
ATOM 676 N N . ARG A 1 84 ? 7.832 -8.575 2.824 1.00 98.19 84 ARG A N 1
ATOM 677 C CA . ARG A 1 84 ? 9.032 -8.017 3.457 1.00 98.19 84 ARG A CA 1
ATOM 678 C C . ARG A 1 84 ? 8.697 -7.005 4.550 1.00 98.19 84 ARG A C 1
ATOM 680 O O . ARG A 1 84 ? 9.255 -7.095 5.640 1.00 98.19 84 ARG A O 1
ATOM 687 N N . LEU A 1 85 ? 7.817 -6.044 4.258 1.00 98.44 85 LEU A N 1
ATOM 688 C CA . LEU A 1 85 ? 7.429 -5.013 5.223 1.00 98.44 85 LEU A CA 1
ATOM 689 C C . LEU A 1 85 ? 6.699 -5.630 6.413 1.00 98.44 85 LEU A C 1
ATOM 691 O O . LEU A 1 85 ? 7.017 -5.299 7.549 1.00 98.44 85 LEU A O 1
ATOM 695 N N . ASN A 1 86 ? 5.778 -6.563 6.168 1.00 98.25 86 ASN A N 1
ATOM 696 C CA . ASN A 1 86 ? 5.042 -7.224 7.237 1.00 98.25 86 ASN A CA 1
ATOM 697 C C . ASN A 1 86 ? 5.974 -8.017 8.162 1.00 98.25 86 ASN A C 1
ATOM 699 O O . ASN A 1 86 ? 5.877 -7.866 9.375 1.00 98.25 86 ASN A O 1
ATOM 703 N N . ALA A 1 87 ? 6.918 -8.787 7.608 1.00 97.94 87 ALA A N 1
ATOM 704 C CA . ALA A 1 87 ? 7.904 -9.517 8.407 1.00 97.94 87 ALA A CA 1
ATOM 705 C C . ALA A 1 87 ? 8.781 -8.575 9.253 1.00 97.94 87 ALA A C 1
ATOM 707 O O . ALA A 1 87 ? 9.027 -8.843 10.425 1.00 97.94 87 ALA A O 1
ATOM 708 N N . LYS A 1 88 ? 9.216 -7.440 8.690 1.00 96.94 88 LYS A N 1
ATOM 709 C CA . LYS A 1 88 ? 10.011 -6.443 9.424 1.00 96.94 88 LYS A CA 1
ATOM 710 C C . LYS A 1 88 ? 9.224 -5.759 10.532 1.00 96.94 88 LYS A C 1
ATOM 712 O O . LYS A 1 88 ? 9.747 -5.591 11.625 1.00 96.94 88 LYS A O 1
ATOM 717 N N . TRP A 1 89 ? 7.978 -5.383 10.267 1.00 97.62 89 TRP A N 1
ATOM 718 C CA . TRP A 1 89 ? 7.120 -4.774 11.278 1.00 97.62 89 TRP A CA 1
ATOM 719 C C . TRP A 1 89 ? 6.773 -5.738 12.412 1.00 97.62 89 TRP A C 1
ATOM 721 O O . TRP A 1 89 ? 6.739 -5.309 13.560 1.00 97.62 89 TRP A O 1
ATOM 731 N N . GLN A 1 90 ? 6.578 -7.025 12.109 1.00 96.44 90 GLN A N 1
ATOM 732 C CA . GLN A 1 90 ? 6.427 -8.069 13.127 1.00 96.44 90 GLN A CA 1
ATOM 733 C C . GLN A 1 90 ? 7.689 -8.190 13.984 1.00 96.44 90 GLN A C 1
ATOM 735 O O . GLN A 1 90 ? 7.596 -8.127 15.203 1.00 96.44 90 GLN A O 1
ATOM 740 N N . HIS A 1 91 ? 8.865 -8.251 13.358 1.00 94.50 91 HIS A N 1
ATOM 741 C CA . HIS A 1 91 ? 10.130 -8.324 14.084 1.00 94.50 91 HIS A CA 1
ATOM 742 C C . HIS A 1 91 ? 10.375 -7.104 14.990 1.00 94.50 91 HIS A C 1
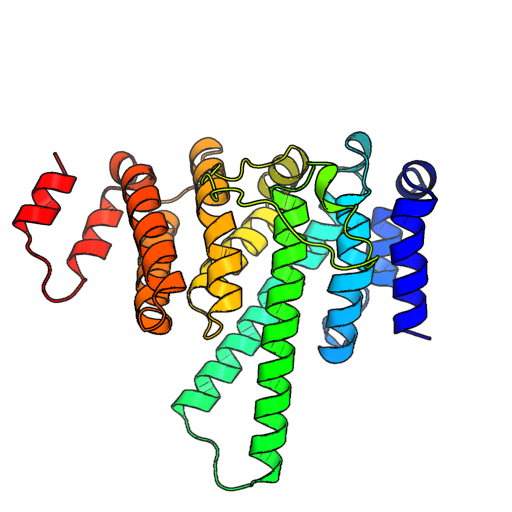ATOM 744 O O . HIS A 1 91 ? 10.760 -7.257 16.144 1.00 94.50 91 HIS A O 1
ATOM 750 N N . ILE A 1 92 ? 10.104 -5.889 14.497 1.00 93.12 92 ILE A N 1
ATOM 751 C CA . ILE A 1 92 ? 10.224 -4.657 15.295 1.00 93.12 92 ILE A CA 1
ATOM 752 C C . ILE A 1 92 ? 9.260 -4.679 16.489 1.00 93.12 92 ILE A C 1
ATOM 754 O O . ILE A 1 92 ? 9.635 -4.252 17.578 1.00 93.12 92 ILE A O 1
ATOM 758 N N . ALA A 1 93 ? 8.032 -5.174 16.305 1.00 92.56 93 ALA A N 1
ATOM 759 C CA . ALA A 1 93 ? 7.069 -5.303 17.396 1.00 92.56 93 ALA A CA 1
ATOM 760 C C . ALA A 1 93 ? 7.535 -6.321 18.453 1.00 92.56 93 ALA A C 1
ATOM 762 O O . ALA A 1 93 ? 7.475 -6.028 19.643 1.00 92.56 93 ALA A O 1
ATOM 763 N N . GLU A 1 94 ? 8.072 -7.469 18.030 1.00 91.62 94 GLU A N 1
ATOM 764 C CA . GLU A 1 94 ? 8.627 -8.486 18.934 1.00 91.62 94 GLU A CA 1
ATOM 765 C C . GLU A 1 94 ? 9.771 -7.923 19.789 1.00 91.62 94 GLU A C 1
ATOM 767 O O . GLU A 1 94 ? 9.765 -8.102 21.005 1.00 91.62 94 GLU A O 1
ATOM 772 N N . LEU A 1 95 ? 10.709 -7.181 19.185 1.00 88.25 95 LEU A N 1
ATOM 773 C CA . LEU A 1 95 ? 11.815 -6.543 19.912 1.00 88.25 95 LEU A CA 1
ATOM 774 C C . LEU A 1 95 ? 11.317 -5.547 20.971 1.00 88.25 95 LEU A C 1
ATOM 776 O O . LEU A 1 95 ? 11.841 -5.508 22.086 1.00 88.25 95 LEU A O 1
ATOM 780 N N . GLN A 1 96 ? 10.276 -4.774 20.644 1.00 84.88 96 GLN A N 1
ATOM 781 C CA . GLN A 1 96 ? 9.654 -3.821 21.570 1.00 84.88 96 GLN A CA 1
ATOM 782 C C . GLN A 1 96 ? 8.984 -4.517 22.763 1.00 84.88 96 GLN A C 1
ATOM 784 O O . GLN A 1 96 ? 8.991 -3.970 23.865 1.00 84.88 96 GLN A O 1
ATOM 789 N N . GLU A 1 97 ? 8.422 -5.711 22.565 1.00 85.25 97 GLU A N 1
ATOM 790 C CA . GLU A 1 97 ? 7.777 -6.494 23.624 1.00 85.25 97 GLU A CA 1
ATOM 791 C C . GLU A 1 97 ? 8.783 -7.237 24.513 1.00 85.25 97 GLU A C 1
ATOM 793 O O . GLU A 1 97 ? 8.585 -7.317 25.728 1.00 85.25 97 GLU A O 1
ATOM 798 N N . THR A 1 98 ? 9.860 -7.784 23.939 1.00 82.75 98 THR A N 1
ATOM 799 C CA . THR A 1 98 ? 10.843 -8.578 24.692 1.00 82.75 98 THR A CA 1
ATOM 800 C C . THR A 1 98 ? 11.864 -7.734 25.453 1.00 82.75 98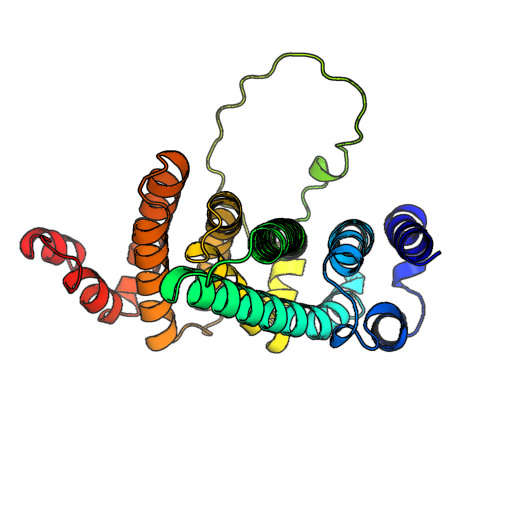 THR A C 1
ATOM 802 O O . THR A 1 98 ? 12.432 -8.229 26.427 1.00 82.75 98 THR A O 1
ATOM 805 N N . GLY A 1 99 ? 12.072 -6.478 25.041 1.00 69.19 99 GLY A N 1
ATOM 806 C CA . GLY A 1 99 ? 13.130 -5.598 25.545 1.00 69.19 99 GLY A CA 1
ATOM 807 C C . GLY A 1 99 ? 14.520 -6.035 25.061 1.00 69.19 99 GLY A C 1
ATOM 808 O O . GLY A 1 99 ? 14.868 -7.214 25.146 1.00 69.19 99 GLY A O 1
ATOM 809 N N . SER A 1 100 ? 15.325 -5.104 24.536 1.00 60.94 100 SER A N 1
ATOM 810 C CA . SER A 1 100 ? 16.710 -5.390 24.143 1.00 60.94 100 SER A CA 1
ATOM 811 C C . SER A 1 100 ? 17.571 -5.618 25.394 1.00 60.94 100 SER A C 1
ATOM 813 O O . SER A 1 100 ? 17.484 -4.892 26.386 1.00 60.94 100 SER A O 1
ATOM 815 N N . ALA A 1 101 ? 18.379 -6.679 25.390 1.00 54.47 101 ALA A N 1
ATOM 816 C CA . ALA A 1 101 ? 19.313 -6.966 26.472 1.00 54.47 101 ALA A CA 1
ATOM 817 C C . ALA A 1 101 ? 20.639 -6.209 26.245 1.00 54.47 101 ALA A C 1
ATOM 819 O O . ALA A 1 101 ? 21.470 -6.658 25.463 1.00 54.47 101 ALA A O 1
ATOM 820 N N . ASP A 1 102 ? 20.821 -5.093 26.958 1.00 55.81 102 ASP A N 1
ATOM 821 C CA . ASP A 1 102 ? 22.093 -4.558 27.492 1.00 55.81 102 ASP A CA 1
ATOM 822 C C . ASP A 1 102 ? 23.328 -4.453 26.550 1.00 55.81 102 ASP A C 1
ATOM 824 O O . ASP A 1 102 ? 24.447 -4.798 26.940 1.00 55.81 102 ASP A O 1
ATOM 828 N N . ASP A 1 103 ? 23.189 -3.893 25.340 1.00 64.38 103 ASP A N 1
ATOM 829 C CA . ASP A 1 103 ? 24.348 -3.401 24.565 1.00 64.38 103 ASP A CA 1
ATOM 830 C C . ASP A 1 103 ? 24.008 -2.123 23.768 1.00 64.38 103 ASP A C 1
ATOM 832 O O . ASP A 1 103 ? 23.218 -2.159 22.825 1.00 64.38 103 ASP A O 1
ATOM 836 N N . GLU A 1 104 ? 24.642 -0.991 24.111 1.00 64.06 104 GLU A N 1
ATOM 837 C CA . GLU A 1 104 ? 24.413 0.328 23.483 1.00 64.06 104 GLU A CA 1
ATOM 838 C C . GLU A 1 104 ? 24.614 0.314 21.954 1.00 64.06 104 GLU A C 1
ATOM 840 O O . GLU A 1 104 ? 23.993 1.089 21.222 1.00 64.06 104 GLU A O 1
ATOM 845 N N . ASN A 1 105 ? 25.491 -0.560 21.444 1.00 65.75 105 ASN A N 1
ATOM 846 C CA . ASN A 1 105 ? 25.739 -0.671 20.006 1.00 65.75 105 ASN A CA 1
ATOM 847 C C . ASN A 1 105 ? 24.609 -1.423 19.276 1.00 65.75 105 ASN A C 1
ATOM 849 O O . ASN A 1 105 ? 24.362 -1.172 18.094 1.00 65.75 105 ASN A O 1
ATOM 853 N N . THR A 1 106 ? 23.905 -2.307 19.985 1.00 74.44 106 THR A N 1
ATOM 854 C CA . THR A 1 106 ? 22.727 -3.019 19.478 1.00 74.44 106 THR A CA 1
ATOM 855 C C . THR A 1 106 ? 21.545 -2.059 19.361 1.00 74.44 106 THR A C 1
ATOM 857 O O . THR A 1 106 ? 20.923 -1.995 18.301 1.00 74.44 106 THR A O 1
ATOM 860 N N . ASP A 1 107 ? 21.334 -1.198 20.360 1.00 81.00 107 ASP A N 1
ATOM 861 C CA . ASP A 1 107 ? 20.260 -0.195 20.341 1.00 81.00 107 ASP A CA 1
ATOM 862 C C . ASP A 1 107 ? 20.387 0.767 19.144 1.00 81.00 107 ASP A C 1
ATOM 864 O O . ASP A 1 107 ? 19.412 1.054 18.444 1.00 81.00 107 ASP A O 1
ATOM 868 N N . ALA A 1 108 ? 21.603 1.240 18.844 1.00 85.19 108 ALA A N 1
ATOM 869 C CA . ALA A 1 108 ? 21.839 2.132 17.707 1.00 85.19 108 ALA A CA 1
ATOM 870 C C . ALA A 1 108 ? 21.535 1.462 16.353 1.00 85.19 108 ALA A C 1
ATOM 872 O O . ALA A 1 108 ? 21.028 2.114 15.432 1.00 85.19 108 ALA A O 1
ATOM 873 N N . GLN A 1 109 ? 21.840 0.169 16.221 1.00 86.25 109 GLN A N 1
ATOM 874 C CA . GLN A 1 109 ? 21.545 -0.595 15.014 1.00 86.25 109 GLN A CA 1
ATOM 875 C C . GLN A 1 109 ? 20.039 -0.845 14.865 1.00 86.25 109 GLN A C 1
ATOM 877 O O . GLN A 1 109 ? 19.494 -0.604 13.787 1.00 86.25 109 GLN A O 1
ATOM 882 N N . GLU A 1 110 ? 19.355 -1.253 15.933 1.00 87.62 110 GLU A N 1
ATOM 883 C CA . GLU A 1 110 ? 17.903 -1.464 15.938 1.00 87.62 110 GLU A CA 1
ATOM 884 C C . GLU A 1 110 ? 17.146 -0.178 15.574 1.00 87.62 110 GLU A C 1
ATOM 886 O O . GLU A 1 110 ? 16.258 -0.188 14.716 1.00 87.62 110 GLU A O 1
ATOM 891 N N . MET A 1 111 ? 17.562 0.964 16.133 1.00 89.94 111 MET A N 1
ATOM 892 C CA . MET A 1 111 ? 17.005 2.274 15.781 1.00 89.94 111 MET A CA 1
ATOM 893 C C . MET A 1 111 ? 17.199 2.618 14.298 1.00 89.94 111 MET A C 1
ATOM 895 O O . MET A 1 111 ? 16.294 3.167 13.659 1.00 89.94 111 MET A O 1
ATOM 899 N N . LEU A 1 112 ? 18.374 2.319 13.732 1.00 91.50 112 LEU A N 1
ATOM 900 C CA . LEU A 1 112 ? 18.650 2.540 12.312 1.00 91.50 112 LEU A CA 1
ATOM 901 C C . LEU A 1 112 ? 17.741 1.667 11.435 1.00 91.50 112 LEU A C 1
ATOM 903 O O . LEU A 1 112 ? 17.203 2.149 10.433 1.00 91.50 112 LEU A O 1
ATOM 907 N N . GLU A 1 113 ? 17.572 0.397 11.797 1.00 92.06 113 GLU A N 1
ATOM 908 C CA . GLU A 1 113 ? 16.732 -0.554 11.072 1.00 92.06 113 GLU A CA 1
ATOM 909 C C . GLU A 1 113 ? 15.250 -0.160 11.116 1.00 92.06 113 GLU A C 1
ATOM 911 O O . GLU A 1 113 ? 14.606 -0.134 10.060 1.00 92.06 113 GLU A O 1
ATOM 916 N N . ASP A 1 114 ? 14.730 0.252 12.278 1.00 94.50 114 ASP A N 1
ATOM 917 C CA . ASP A 1 114 ? 13.368 0.787 12.416 1.00 94.50 114 ASP A CA 1
ATOM 918 C C . ASP A 1 114 ? 13.177 2.051 11.561 1.00 94.50 114 ASP A C 1
ATOM 920 O O . ASP A 1 114 ? 12.245 2.149 10.753 1.00 94.50 114 ASP A O 1
ATOM 924 N N . MET A 1 115 ? 14.112 3.006 11.643 1.00 95.25 115 MET A N 1
ATOM 925 C CA . MET A 1 115 ? 14.070 4.224 10.831 1.00 95.25 115 MET A CA 1
ATOM 926 C C . MET A 1 115 ? 14.023 3.903 9.328 1.00 95.25 115 MET A C 1
ATOM 928 O O . MET A 1 115 ? 13.223 4.493 8.592 1.00 95.25 115 MET A O 1
ATOM 932 N N . LEU A 1 116 ? 14.869 2.986 8.851 1.00 95.50 116 LEU A N 1
ATOM 933 C CA . LEU A 1 116 ? 14.896 2.577 7.446 1.00 95.50 116 LEU A CA 1
ATOM 934 C C . LEU A 1 116 ? 13.595 1.884 7.032 1.00 95.50 116 LEU A C 1
ATOM 936 O O . LEU A 1 116 ? 13.072 2.192 5.957 1.00 95.50 116 LEU A O 1
ATOM 940 N N . ASN A 1 117 ? 13.040 1.015 7.880 1.00 97.12 117 ASN A N 1
ATOM 941 C CA . ASN A 1 117 ? 11.785 0.316 7.612 1.00 97.12 117 ASN A CA 1
ATOM 942 C C . ASN A 1 117 ? 10.601 1.290 7.493 1.00 97.12 117 ASN A C 1
ATOM 944 O O . ASN A 1 117 ? 9.821 1.215 6.538 1.00 97.12 117 ASN A O 1
ATOM 948 N N . ARG A 1 118 ? 10.508 2.281 8.389 1.00 97.94 118 ARG A N 1
ATOM 949 C CA . ARG A 1 118 ? 9.512 3.368 8.314 1.00 97.94 118 ARG A CA 1
ATOM 950 C C . ARG A 1 118 ? 9.641 4.166 7.024 1.00 97.94 118 ARG A C 1
ATOM 952 O O . ARG A 1 118 ? 8.657 4.411 6.329 1.00 97.94 118 ARG A O 1
ATOM 959 N N . GLN A 1 119 ? 10.862 4.564 6.667 1.00 97.38 119 GLN A N 1
ATOM 960 C CA . GLN A 1 119 ? 11.100 5.311 5.432 1.00 97.38 119 GLN A CA 1
ATOM 961 C C . GLN A 1 119 ? 10.728 4.493 4.192 1.00 97.38 119 GLN A C 1
ATOM 963 O O . GLN A 1 119 ? 10.079 5.022 3.292 1.00 97.38 119 GLN A O 1
ATOM 968 N N . LEU A 1 120 ? 11.107 3.214 4.140 1.00 98.00 120 LEU A N 1
ATOM 969 C CA . LEU A 1 120 ? 10.756 2.319 3.041 1.00 98.00 120 LEU A CA 1
ATOM 970 C C . LEU A 1 120 ? 9.236 2.139 2.931 1.00 98.00 120 LEU A C 1
ATOM 972 O O . LEU A 1 120 ? 8.693 2.257 1.833 1.00 98.00 120 LEU A O 1
ATOM 976 N N . THR A 1 121 ? 8.555 1.932 4.063 1.00 98.44 121 THR A N 1
ATOM 977 C CA . THR A 1 121 ? 7.090 1.827 4.144 1.00 98.44 121 THR A CA 1
ATOM 978 C C . THR A 1 121 ? 6.426 3.051 3.517 1.00 98.44 121 THR A C 1
ATOM 980 O O . THR A 1 121 ? 5.623 2.925 2.595 1.00 98.44 121 THR A O 1
ATOM 983 N N . ARG A 1 122 ? 6.810 4.259 3.946 1.00 98.12 122 ARG A N 1
ATOM 984 C CA . ARG A 1 122 ? 6.213 5.515 3.460 1.00 98.12 122 ARG A CA 1
ATOM 985 C C . ARG A 1 122 ? 6.463 5.770 1.973 1.00 98.12 122 ARG A C 1
ATOM 987 O O . ARG A 1 122 ? 5.588 6.318 1.309 1.00 98.12 122 ARG A O 1
ATOM 994 N N . GLU A 1 123 ? 7.635 5.405 1.453 1.00 97.56 123 GLU A N 1
ATOM 995 C CA . GLU A 1 123 ? 7.954 5.550 0.023 1.00 97.56 123 GLU A CA 1
ATOM 996 C C . GLU A 1 123 ? 7.171 4.547 -0.830 1.00 97.56 123 GLU A C 1
ATOM 998 O O . GLU A 1 123 ? 6.742 4.882 -1.932 1.00 97.56 123 GLU A O 1
ATOM 1003 N N . TYR A 1 124 ? 6.950 3.333 -0.319 1.00 98.50 124 TYR A N 1
ATOM 1004 C CA . TYR A 1 124 ? 6.118 2.337 -0.987 1.00 98.50 124 TYR A CA 1
ATOM 1005 C C . TYR A 1 124 ? 4.640 2.737 -0.996 1.00 98.50 124 TYR A C 1
ATOM 1007 O O . TYR A 1 124 ? 3.994 2.638 -2.036 1.00 98.50 124 TYR A O 1
ATOM 1015 N N . LEU A 1 125 ? 4.123 3.280 0.111 1.00 98.25 125 LEU A N 1
ATOM 1016 C CA . LEU A 1 125 ? 2.761 3.821 0.165 1.00 98.25 125 LEU A CA 1
ATOM 1017 C C . LEU A 1 125 ? 2.542 4.950 -0.854 1.00 98.25 125 LEU A C 1
ATOM 1019 O O . LEU A 1 125 ? 1.469 5.029 -1.442 1.00 98.25 125 LEU A O 1
ATOM 1023 N N . ASP A 1 126 ? 3.557 5.771 -1.143 1.00 96.94 126 ASP A N 1
ATOM 1024 C CA . ASP A 1 126 ? 3.460 6.766 -2.222 1.00 96.94 126 ASP A CA 1
ATOM 1025 C C . ASP A 1 126 ? 3.355 6.125 -3.611 1.00 96.94 126 ASP A C 1
ATOM 1027 O O . ASP A 1 126 ? 2.624 6.620 -4.466 1.00 96.94 126 ASP A O 1
ATOM 1031 N N . VAL A 1 127 ? 4.070 5.021 -3.856 1.00 97.44 127 VAL A N 1
ATOM 1032 C CA . VAL A 1 127 ? 3.931 4.261 -5.109 1.00 97.44 127 VAL A CA 1
ATOM 1033 C C . VAL A 1 127 ? 2.520 3.679 -5.218 1.00 97.44 127 VAL A C 1
ATOM 1035 O O . VAL A 1 127 ? 1.919 3.751 -6.288 1.00 97.44 127 VAL A O 1
ATOM 1038 N N . LEU A 1 128 ? 1.962 3.157 -4.120 1.00 98.06 128 LEU A N 1
ATOM 1039 C CA . LEU A 1 128 ? 0.580 2.671 -4.094 1.00 98.06 128 LEU A CA 1
ATOM 1040 C C . LEU A 1 128 ? -0.425 3.796 -4.339 1.00 98.06 128 LEU A C 1
ATOM 1042 O O . LEU A 1 128 ? -1.348 3.603 -5.125 1.00 98.06 128 LEU A O 1
ATOM 1046 N N . LYS A 1 129 ? -0.222 4.978 -3.748 1.00 96.88 129 LYS A N 1
ATOM 1047 C CA . LYS A 1 129 ? -1.046 6.160 -4.025 1.00 96.88 129 LYS A CA 1
ATOM 1048 C C . LYS A 1 129 ? -1.053 6.482 -5.521 1.00 96.88 129 LYS A C 1
ATOM 1050 O O . LYS A 1 129 ? -2.119 6.581 -6.123 1.00 96.88 129 LYS A O 1
ATOM 1055 N N . LEU A 1 130 ? 0.124 6.563 -6.144 1.00 95.25 130 LEU A N 1
ATOM 1056 C CA . LEU A 1 130 ? 0.242 6.806 -7.585 1.00 95.25 130 LEU A CA 1
ATOM 1057 C C . LEU A 1 130 ? -0.450 5.718 -8.419 1.00 95.25 130 LEU A C 1
ATOM 1059 O O . LEU A 1 130 ? -1.116 6.035 -9.399 1.00 95.25 130 LEU A O 1
ATOM 1063 N N . ALA A 1 131 ? -0.327 4.450 -8.028 1.00 96.88 131 ALA A N 1
ATOM 1064 C CA . ALA A 1 131 ? -0.934 3.339 -8.755 1.00 96.88 131 ALA A CA 1
ATOM 1065 C C . ALA A 1 131 ? -2.464 3.286 -8.612 1.00 96.88 131 ALA A C 1
ATOM 1067 O O . ALA A 1 131 ? -3.145 2.889 -9.552 1.00 96.88 131 ALA A O 1
ATOM 1068 N N . LEU A 1 132 ? -3.004 3.659 -7.448 1.00 97.12 132 LEU A N 1
ATOM 1069 C CA . LEU A 1 132 ? -4.422 3.498 -7.113 1.00 97.12 132 LEU A CA 1
ATOM 1070 C C . LEU A 1 132 ? -5.272 4.713 -7.465 1.00 97.12 132 LEU A C 1
ATOM 1072 O O . LEU A 1 132 ? -6.398 4.546 -7.923 1.00 97.12 132 LEU A O 1
ATOM 1076 N N . VAL A 1 133 ? -4.758 5.917 -7.222 1.00 94.31 133 VAL A N 1
ATOM 1077 C CA . VAL A 1 133 ? -5.509 7.179 -7.351 1.00 94.31 133 VAL A CA 1
ATOM 1078 C C . VAL A 1 133 ? -4.746 8.228 -8.170 1.00 94.31 133 VAL A C 1
ATOM 1080 O O . VAL A 1 133 ? -5.267 9.308 -8.441 1.00 94.31 133 VAL A O 1
ATOM 1083 N N . GLY A 1 134 ? -3.515 7.919 -8.595 1.00 82.56 134 GLY A N 1
ATOM 1084 C CA . GLY A 1 134 ? -2.718 8.783 -9.463 1.00 82.56 134 GLY A CA 1
ATOM 1085 C C . GLY A 1 134 ? -3.297 8.901 -10.876 1.00 82.56 134 GLY A C 1
ATOM 1086 O O . GLY A 1 134 ? -4.034 8.033 -11.345 1.00 82.56 134 GLY A O 1
ATOM 1087 N N . GLY A 1 135 ? -2.962 10.005 -11.550 1.00 61.41 135 GLY A N 1
ATOM 1088 C CA . GLY A 1 135 ? -3.483 10.349 -12.881 1.00 61.41 135 GLY A CA 1
ATOM 1089 C C . GLY A 1 135 ? -3.943 11.804 -13.024 1.00 61.41 135 GLY A C 1
ATOM 1090 O O . GLY A 1 135 ? -4.143 12.271 -14.142 1.00 61.41 135 GLY A O 1
ATOM 1091 N N . SER A 1 136 ? -4.045 12.561 -11.925 1.00 45.22 136 SER A N 1
ATOM 1092 C CA . SER A 1 136 ? -4.094 14.022 -12.023 1.00 45.22 136 SER A CA 1
ATOM 1093 C C . SER A 1 136 ? -2.698 14.515 -12.401 1.00 45.22 136 SER A C 1
ATOM 1095 O O . SER A 1 136 ? -1.768 14.438 -11.600 1.00 45.22 136 SER A O 1
ATOM 1097 N N . ALA A 1 137 ? -2.537 15.010 -13.629 1.00 39.41 137 ALA A N 1
ATOM 1098 C CA . ALA A 1 137 ? -1.280 15.535 -14.174 1.00 39.41 137 ALA A CA 1
ATOM 1099 C C . ALA A 1 137 ? -0.629 16.660 -13.328 1.00 39.41 137 ALA A C 1
ATOM 1101 O O . ALA A 1 137 ? 0.480 17.090 -13.630 1.00 39.41 137 ALA A O 1
ATOM 1102 N N . ALA A 1 138 ? -1.299 17.123 -12.269 1.00 37.62 138 ALA A N 1
ATOM 1103 C CA . ALA A 1 138 ? -0.863 18.191 -11.380 1.00 37.62 138 ALA A CA 1
ATOM 1104 C C . ALA A 1 138 ? 0.248 17.805 -10.380 1.00 37.62 138 ALA A C 1
ATOM 1106 O O . ALA A 1 138 ? 0.897 18.701 -9.851 1.00 37.62 138 ALA A O 1
ATOM 1107 N N . GLU A 1 139 ? 0.511 16.518 -10.108 1.00 41.38 139 GLU A N 1
ATOM 1108 C CA . GLU A 1 139 ? 1.533 16.141 -9.104 1.00 41.38 139 GLU A CA 1
ATOM 1109 C C . GLU A 1 139 ? 2.943 15.920 -9.678 1.00 41.38 139 GLU A C 1
ATOM 1111 O O . GLU A 1 139 ? 3.921 15.883 -8.935 1.00 41.38 139 GLU A O 1
ATOM 1116 N N . LEU A 1 140 ? 3.095 15.840 -11.004 1.00 44.72 140 LEU A N 1
ATOM 1117 C CA . LEU A 1 140 ? 4.411 15.691 -11.646 1.00 44.72 140 LEU A CA 1
ATOM 1118 C C . LEU A 1 140 ? 5.184 17.018 -11.763 1.00 44.72 140 LEU A C 1
ATOM 1120 O O . LEU A 1 140 ? 6.351 17.011 -12.151 1.00 44.72 140 LEU A O 1
ATOM 1124 N N . SER A 1 141 ? 4.561 18.152 -11.420 1.00 33.50 141 SER A N 1
ATOM 1125 C CA . SER A 1 141 ? 5.170 19.485 -11.497 1.00 33.50 141 SER A CA 1
ATOM 1126 C C . SER A 1 141 ? 5.842 19.962 -10.209 1.00 33.50 141 SER A C 1
ATOM 1128 O O . SER A 1 141 ? 6.356 21.079 -10.196 1.00 33.50 141 SER A O 1
ATOM 1130 N N . SER A 1 142 ? 5.914 19.156 -9.141 1.00 31.38 142 SER A N 1
ATOM 1131 C CA . SER A 1 142 ? 6.712 19.517 -7.959 1.00 31.38 142 SER A CA 1
ATOM 1132 C C . SER A 1 142 ? 8.210 19.285 -8.216 1.00 31.38 142 SER A C 1
ATOM 1134 O O . SER A 1 142 ? 8.848 18.407 -7.632 1.00 31.38 142 SER A O 1
ATOM 1136 N N . SER A 1 143 ? 8.772 20.063 -9.140 1.00 26.33 143 SER A N 1
ATOM 1137 C CA . SER A 1 143 ? 10.210 20.315 -9.203 1.00 26.33 143 SER A CA 1
ATOM 1138 C C . SER A 1 143 ? 10.588 21.222 -8.021 1.00 26.33 143 SER A C 1
ATOM 1140 O O . SER A 1 143 ? 9.812 22.124 -7.697 1.00 26.33 143 SER A O 1
ATOM 1142 N N . PRO A 1 144 ? 11.741 21.031 -7.354 1.00 32.69 144 PRO A N 1
ATOM 1143 C CA . PRO A 1 144 ? 12.163 21.881 -6.249 1.00 32.69 144 PRO A CA 1
ATOM 1144 C C . PRO A 1 144 ? 12.711 23.193 -6.822 1.00 32.69 144 PRO A C 1
ATOM 1146 O O . PRO A 1 144 ? 13.917 23.374 -6.962 1.00 32.69 144 PRO A O 1
ATOM 1149 N N . ALA A 1 145 ? 11.822 24.097 -7.217 1.00 31.77 145 ALA A N 1
ATOM 1150 C CA . ALA A 1 145 ? 12.183 25.433 -7.658 1.00 31.77 145 ALA A CA 1
ATOM 1151 C C . ALA A 1 145 ? 11.346 26.455 -6.886 1.00 31.77 145 ALA A C 1
ATOM 1153 O O . ALA A 1 145 ? 10.251 26.807 -7.300 1.00 31.77 145 ALA A O 1
ATOM 1154 N N . MET A 1 146 ? 11.947 26.906 -5.782 1.00 32.09 146 MET A N 1
ATOM 1155 C CA . MET A 1 146 ? 11.648 28.114 -5.007 1.00 32.09 146 MET A CA 1
ATOM 1156 C C . MET A 1 146 ? 10.316 28.137 -4.244 1.00 32.09 146 MET A C 1
ATOM 1158 O O . MET A 1 146 ? 9.229 28.157 -4.809 1.00 32.09 146 MET A O 1
ATOM 1162 N N . GLU A 1 147 ? 10.449 28.161 -2.917 1.00 39.41 147 GLU A N 1
ATOM 1163 C CA . GLU A 1 147 ? 9.414 28.595 -1.985 1.00 39.41 147 GLU A CA 1
ATOM 1164 C C . GLU A 1 147 ? 9.042 30.048 -2.298 1.00 39.41 147 GLU A C 1
ATOM 1166 O O . GLU A 1 147 ? 9.888 30.935 -2.200 1.00 39.41 147 GLU A O 1
ATOM 1171 N N . GLU A 1 148 ? 7.782 30.294 -2.648 1.00 29.89 148 GLU A N 1
ATOM 1172 C CA . GLU A 1 148 ? 7.170 31.606 -2.482 1.00 29.89 148 GLU A CA 1
ATOM 1173 C C . GLU A 1 148 ? 5.672 31.458 -2.190 1.00 29.89 148 GLU A C 1
ATOM 1175 O O . GLU A 1 148 ? 5.003 30.513 -2.605 1.00 29.89 148 GLU A O 1
ATOM 1180 N N . ASP A 1 149 ? 5.225 32.382 -1.357 1.00 27.92 149 ASP A N 1
ATOM 1181 C CA . ASP A 1 149 ? 4.102 32.351 -0.433 1.00 27.92 149 ASP A CA 1
ATOM 1182 C C . ASP A 1 149 ? 2.706 32.401 -1.099 1.00 27.92 149 ASP A C 1
ATOM 1184 O O . ASP A 1 149 ? 2.548 32.818 -2.245 1.00 27.92 149 ASP A O 1
ATOM 1188 N N . CYS A 1 150 ? 1.677 32.082 -0.306 1.00 31.50 150 CYS A N 1
ATOM 1189 C CA . CYS A 1 150 ? 0.239 32.275 -0.550 1.00 31.50 150 CYS A CA 1
ATOM 1190 C C . CYS A 1 150 ? -0.508 31.327 -1.518 1.00 31.50 150 CYS A C 1
ATOM 1192 O O . CYS A 1 150 ? -0.712 31.601 -2.699 1.00 31.50 150 CYS A O 1
ATOM 1194 N N . SER A 1 151 ? -1.178 30.324 -0.940 1.00 26.56 151 SER A N 1
ATOM 1195 C CA . SER A 1 151 ? -2.641 30.207 -1.092 1.00 26.56 151 SER A CA 1
ATOM 1196 C C . SER A 1 151 ? -3.246 29.317 -0.004 1.00 26.56 151 SER A C 1
ATOM 1198 O O . SER A 1 151 ? -3.013 28.113 0.061 1.00 26.56 151 SER A O 1
ATOM 1200 N N . GLU A 1 152 ? -4.061 29.933 0.855 1.00 33.25 152 GLU A N 1
ATOM 1201 C CA . GLU A 1 152 ? -4.991 29.254 1.754 1.00 33.25 152 GLU A CA 1
ATOM 1202 C C . GLU A 1 152 ? -6.013 28.455 0.930 1.00 33.25 152 GLU A C 1
ATOM 1204 O O . GLU A 1 152 ? -7.088 28.938 0.569 1.00 33.25 152 GLU A O 1
ATOM 1209 N N . LEU A 1 153 ? -5.684 27.208 0.612 1.00 32.66 153 LEU A N 1
ATOM 1210 C CA . LEU A 1 153 ? -6.642 26.238 0.106 1.00 32.66 153 LEU A CA 1
ATOM 1211 C C . LEU A 1 153 ? -7.116 25.407 1.291 1.00 32.66 153 LEU A C 1
ATOM 1213 O O . LEU A 1 153 ? -6.398 24.562 1.819 1.00 32.66 153 LEU A O 1
ATOM 1217 N N . ARG A 1 154 ? -8.357 25.660 1.714 1.00 29.28 154 ARG A N 1
ATOM 1218 C CA . ARG A 1 154 ? -9.114 24.740 2.571 1.00 29.28 154 ARG A CA 1
ATOM 1219 C C . ARG A 1 154 ? -8.929 23.319 2.015 1.00 29.28 154 ARG A C 1
ATOM 1221 O O . ARG A 1 154 ? -9.239 23.134 0.835 1.00 29.28 154 ARG A O 1
ATOM 1228 N N . PRO A 1 155 ? -8.490 22.318 2.800 1.00 32.25 155 PRO A N 1
ATOM 1229 C CA . PRO A 1 155 ? -8.488 20.946 2.328 1.00 32.25 155 PRO A CA 1
ATOM 1230 C C . PRO A 1 155 ? -9.947 20.486 2.276 1.00 32.25 155 PRO A C 1
ATOM 1232 O O . PRO A 1 155 ? -10.521 19.976 3.238 1.00 32.25 155 PRO A O 1
ATOM 1235 N N . GLY A 1 156 ? -10.593 20.747 1.141 1.00 32.53 156 GLY A N 1
ATOM 1236 C CA . GLY A 1 156 ? -11.786 20.022 0.758 1.00 32.53 156 GLY A CA 1
ATOM 1237 C C . GLY A 1 156 ? -11.397 18.553 0.719 1.00 32.53 156 GLY A C 1
ATOM 1238 O O . GLY A 1 156 ? -10.518 18.173 -0.049 1.00 32.53 156 GLY A O 1
ATOM 1239 N N . HIS A 1 157 ? -12.024 17.756 1.581 1.00 43.28 157 HIS A N 1
ATOM 1240 C CA . HIS A 1 157 ? -11.928 16.302 1.618 1.00 43.28 157 HIS A CA 1
ATOM 1241 C C . HIS A 1 157 ? -12.558 15.722 0.342 1.00 43.28 157 HIS A C 1
ATOM 1243 O O . HIS A 1 157 ? -13.611 15.087 0.381 1.00 43.28 157 HIS A O 1
ATOM 1249 N N . ALA A 1 158 ? -11.970 16.005 -0.820 1.00 48.53 158 ALA A N 1
ATOM 1250 C CA . ALA A 1 158 ? -12.295 15.291 -2.035 1.00 48.53 158 ALA A CA 1
ATOM 1251 C C . ALA A 1 158 ? -11.869 13.846 -1.786 1.00 48.53 158 ALA A C 1
ATOM 1253 O O . ALA A 1 158 ? -10.679 13.558 -1.675 1.00 48.53 158 ALA A O 1
ATOM 1254 N N . ALA A 1 159 ? -12.850 12.964 -1.600 1.00 62.25 159 ALA A N 1
ATOM 1255 C CA . ALA A 1 159 ? -12.591 11.543 -1.466 1.00 62.25 159 ALA A CA 1
ATOM 1256 C C . ALA A 1 159 ? -11.774 11.098 -2.684 1.00 62.25 159 ALA A C 1
ATOM 1258 O O . ALA A 1 159 ? -12.206 11.310 -3.821 1.00 62.25 159 ALA A O 1
ATOM 1259 N N . GLU A 1 160 ? -10.587 10.538 -2.452 1.00 78.81 160 GLU A N 1
ATOM 1260 C CA . GLU A 1 160 ? -9.754 10.033 -3.538 1.00 78.81 160 GLU A CA 1
ATOM 1261 C C . GLU A 1 160 ? -10.552 8.969 -4.311 1.00 78.81 160 GLU A C 1
ATOM 1263 O O . GLU A 1 160 ? -11.199 8.103 -3.719 1.00 78.81 160 GLU A O 1
ATOM 1268 N N . VAL A 1 161 ? -10.565 9.062 -5.642 1.00 89.31 161 VAL A N 1
ATOM 1269 C CA . VAL A 1 161 ? -11.285 8.127 -6.519 1.00 89.31 161 VAL A CA 1
ATOM 1270 C C . VAL A 1 161 ? -10.269 7.191 -7.156 1.00 89.31 161 VAL A C 1
ATOM 1272 O O . VAL A 1 161 ? -9.220 7.640 -7.614 1.00 89.31 161 VAL A O 1
ATOM 1275 N N . ILE A 1 162 ? -10.584 5.893 -7.198 1.00 95.81 162 ILE A N 1
ATOM 1276 C CA . ILE A 1 162 ? -9.733 4.899 -7.860 1.00 95.81 162 ILE A CA 1
ATOM 1277 C C . ILE A 1 162 ? -9.583 5.260 -9.346 1.00 95.81 162 ILE A C 1
ATOM 1279 O O . ILE A 1 162 ? -10.577 5.418 -10.057 1.00 95.81 162 ILE A O 1
ATOM 1283 N N . SER A 1 163 ? -8.339 5.393 -9.807 1.00 95.81 163 SER A N 1
ATOM 1284 C CA . SER A 1 163 ? -7.997 5.720 -11.192 1.00 95.81 163 SER A CA 1
ATOM 1285 C C . SER A 1 163 ? -8.192 4.523 -12.127 1.00 95.81 163 SER A C 1
ATOM 1287 O O . SER A 1 163 ? -8.399 3.395 -11.678 1.00 95.81 163 SER A O 1
ATOM 1289 N N . GLU A 1 164 ? -8.087 4.728 -13.445 1.00 95.88 164 GLU A N 1
ATOM 1290 C CA . GLU A 1 164 ? -8.156 3.612 -14.400 1.00 95.88 164 GLU A CA 1
ATOM 1291 C C . GLU A 1 164 ? -7.067 2.560 -14.130 1.00 95.88 164 GLU A C 1
ATOM 1293 O O . GLU A 1 164 ? -7.366 1.364 -14.101 1.00 95.88 164 GLU A O 1
ATOM 1298 N N . LEU A 1 165 ? -5.826 2.990 -13.870 1.00 96.81 165 LEU A N 1
ATOM 1299 C CA . LEU A 1 165 ? -4.750 2.084 -13.465 1.00 96.81 165 LEU A CA 1
ATOM 1300 C C . LEU A 1 165 ? -5.098 1.376 -12.153 1.00 96.81 165 LEU A C 1
ATOM 1302 O O . LEU A 1 165 ? -4.950 0.157 -12.060 1.00 96.81 165 LEU A O 1
ATOM 1306 N N . GLY A 1 166 ? -5.617 2.118 -11.172 1.00 97.62 166 GLY A N 1
ATOM 1307 C CA . GLY A 1 166 ? -6.035 1.573 -9.887 1.00 97.62 166 GLY A CA 1
ATOM 1308 C C . GLY A 1 166 ? -7.086 0.478 -10.036 1.00 97.62 166 GLY A C 1
ATOM 1309 O O . GLY A 1 166 ? -6.989 -0.561 -9.383 1.00 97.62 166 GLY A O 1
ATOM 1310 N N . LEU A 1 167 ? -8.033 0.639 -10.967 1.00 97.25 167 LEU A N 1
ATOM 1311 C CA . LEU A 1 167 ? -8.975 -0.418 -11.318 1.00 97.25 167 LEU A CA 1
ATOM 1312 C C . LEU A 1 167 ? -8.227 -1.651 -11.829 1.00 97.25 167 LEU A C 1
ATOM 1314 O O . LEU A 1 167 ? -8.472 -2.736 -11.309 1.00 97.25 167 LEU A O 1
ATOM 1318 N N . ARG A 1 168 ? -7.298 -1.533 -12.787 1.00 97.69 168 ARG A N 1
ATOM 1319 C CA . ARG A 1 168 ? -6.561 -2.706 -13.308 1.00 97.69 168 ARG A CA 1
ATOM 1320 C C . ARG A 1 168 ? -5.742 -3.405 -12.218 1.00 97.69 168 ARG A C 1
ATOM 1322 O O . ARG A 1 168 ? -5.780 -4.631 -12.116 1.00 97.69 168 ARG A O 1
ATOM 1329 N N . VAL A 1 169 ? -5.081 -2.631 -11.355 1.00 97.88 169 VAL A N 1
ATOM 1330 C CA . VAL A 1 169 ? -4.329 -3.129 -10.191 1.00 97.88 169 VAL A CA 1
ATOM 1331 C C . VAL A 1 169 ? -5.244 -3.880 -9.222 1.00 97.88 169 VAL A C 1
ATOM 1333 O O . VAL A 1 169 ? -4.888 -4.958 -8.758 1.00 97.88 169 VAL A O 1
ATOM 1336 N N . LEU A 1 170 ? -6.443 -3.372 -8.939 1.00 97.62 170 LEU A N 1
ATOM 1337 C CA . LEU A 1 170 ? -7.390 -4.039 -8.042 1.00 97.62 170 LEU A CA 1
ATOM 1338 C C . LEU A 1 170 ? -8.157 -5.192 -8.710 1.00 97.62 170 LEU A C 1
ATOM 1340 O O . LEU A 1 170 ? -8.739 -6.006 -8.001 1.00 97.62 170 LEU A O 1
ATOM 1344 N N . HIS A 1 171 ? -8.153 -5.310 -10.042 1.00 96.69 171 HIS A N 1
ATOM 1345 C CA . HIS A 1 171 ? -8.713 -6.464 -10.758 1.00 96.69 171 HIS A CA 1
ATOM 1346 C C . HIS A 1 171 ? -7.722 -7.630 -10.873 1.00 96.69 171 HIS A C 1
ATOM 1348 O O . HIS A 1 171 ? -8.148 -8.786 -10.906 1.00 96.69 171 HIS A O 1
ATOM 1354 N N . CYS A 1 172 ? -6.417 -7.376 -10.875 1.00 97.31 172 CYS A N 1
ATOM 1355 C CA . CYS A 1 172 ? -5.407 -8.431 -10.826 1.00 97.31 172 CYS A CA 1
ATOM 1356 C C . CYS A 1 172 ? -5.299 -8.995 -9.391 1.00 97.31 172 CYS A C 1
ATOM 1358 O O . CYS A 1 172 ? -5.179 -8.246 -8.427 1.00 97.31 172 CYS A O 1
ATOM 1360 N N . GLU A 1 173 ? -5.432 -10.313 -9.217 1.00 95.75 173 GLU A N 1
ATOM 1361 C CA . GLU A 1 173 ? -5.545 -10.943 -7.887 1.00 95.75 173 GLU A CA 1
ATOM 1362 C C . GLU A 1 173 ? -4.274 -10.808 -7.021 1.00 95.75 173 GLU A C 1
ATOM 1364 O O . GLU A 1 173 ? -4.407 -10.325 -5.892 1.00 95.75 173 GLU A O 1
ATOM 1369 N N . PRO A 1 174 ? -3.052 -11.105 -7.522 1.00 96.44 174 PRO A N 1
ATOM 1370 C CA . PRO A 1 174 ? -1.827 -10.947 -6.734 1.00 96.44 174 PRO A CA 1
ATOM 1371 C C . PRO A 1 174 ? -1.626 -9.523 -6.207 1.00 96.44 174 PRO A C 1
ATOM 1373 O O . PRO A 1 174 ? -1.289 -9.329 -5.040 1.00 96.44 174 PRO A O 1
ATOM 1376 N N . THR A 1 175 ? -1.877 -8.517 -7.051 1.00 97.94 175 THR A N 1
ATOM 1377 C CA . THR A 1 175 ? -1.776 -7.107 -6.660 1.00 97.94 175 THR A CA 1
ATOM 1378 C C . THR A 1 175 ? -2.886 -6.711 -5.701 1.00 97.94 175 THR A C 1
ATOM 1380 O O . THR A 1 175 ? -2.610 -6.098 -4.676 1.00 97.94 175 THR A O 1
ATOM 1383 N N . CYS A 1 176 ? -4.136 -7.073 -5.996 1.00 98.12 176 CYS A N 1
ATOM 1384 C CA . CYS A 1 176 ? -5.293 -6.730 -5.174 1.00 98.12 176 CYS A CA 1
ATOM 1385 C C . CYS A 1 176 ? -5.114 -7.210 -3.731 1.00 98.12 176 CYS A C 1
ATOM 1387 O O . CYS A 1 176 ? -5.303 -6.429 -2.797 1.00 98.12 176 CYS A O 1
ATOM 1389 N N . GLN A 1 177 ? -4.721 -8.473 -3.545 1.00 97.38 177 GLN A N 1
ATOM 1390 C CA . GLN A 1 177 ? -4.503 -9.041 -2.219 1.00 97.38 177 GLN A CA 1
ATOM 1391 C C . GLN A 1 177 ? -3.346 -8.341 -1.499 1.00 97.38 177 GLN A C 1
ATOM 1393 O O . GLN A 1 177 ? -3.529 -7.863 -0.380 1.00 97.38 177 GLN A O 1
ATOM 1398 N N . ALA A 1 178 ? -2.179 -8.233 -2.140 1.00 98.50 178 ALA A N 1
ATOM 1399 C CA . ALA A 1 178 ? -0.993 -7.649 -1.519 1.00 98.50 178 ALA A CA 1
ATOM 1400 C C . ALA A 1 178 ? -1.186 -6.172 -1.142 1.00 98.50 178 ALA A C 1
ATOM 1402 O O . ALA A 1 178 ? -0.807 -5.757 -0.049 1.00 98.50 178 ALA A O 1
ATOM 1403 N N . VAL A 1 179 ? -1.806 -5.383 -2.022 1.00 98.56 179 VAL A N 1
ATOM 1404 C CA . VAL A 1 179 ? -2.102 -3.966 -1.777 1.00 98.56 179 VAL A CA 1
ATOM 1405 C C . VAL A 1 179 ? -3.109 -3.810 -0.643 1.00 98.56 179 VAL A C 1
ATOM 1407 O O . VAL A 1 179 ? -2.868 -3.022 0.266 1.00 98.56 179 VAL A O 1
ATOM 1410 N N . THR A 1 180 ? -4.203 -4.578 -0.659 1.00 98.38 180 THR A N 1
ATOM 1411 C CA . THR A 1 180 ? -5.232 -4.502 0.390 1.00 98.38 180 THR A CA 1
ATOM 1412 C C . THR A 1 180 ? -4.638 -4.834 1.753 1.00 98.38 180 THR A C 1
ATOM 1414 O O . THR A 1 180 ? -4.783 -4.051 2.687 1.00 98.38 180 THR A O 1
ATOM 1417 N N . LEU A 1 181 ? -3.922 -5.957 1.861 1.00 98.25 181 LEU A N 1
ATOM 1418 C CA . LEU A 1 181 ? -3.299 -6.362 3.119 1.00 98.25 181 LEU A CA 1
ATOM 1419 C C . LEU A 1 181 ? -2.258 -5.341 3.581 1.00 98.25 181 LEU A C 1
ATOM 1421 O O . LEU A 1 181 ? -2.269 -4.962 4.743 1.00 98.25 181 LEU A O 1
ATOM 1425 N N . CYS A 1 182 ? -1.419 -4.827 2.678 1.00 98.75 182 CYS A N 1
ATOM 1426 C CA . CYS A 1 182 ? -0.419 -3.826 3.040 1.00 98.75 182 CYS A CA 1
ATOM 1427 C C . CYS A 1 182 ? -1.042 -2.529 3.564 1.00 98.75 182 CYS A C 1
ATOM 1429 O O . CYS A 1 182 ? -0.542 -1.981 4.543 1.00 98.75 182 CYS A O 1
ATOM 1431 N N . LEU A 1 183 ? -2.104 -2.024 2.927 1.00 98.69 183 LEU A N 1
ATOM 1432 C CA . LEU A 1 183 ? -2.782 -0.807 3.378 1.00 98.69 183 LEU A CA 1
ATOM 1433 C C . LEU A 1 183 ? -3.441 -1.009 4.742 1.00 98.69 183 LEU A C 1
ATOM 1435 O O . LEU A 1 183 ? -3.321 -0.138 5.597 1.00 98.69 183 LEU A O 1
ATOM 1439 N N . LEU A 1 184 ? -4.091 -2.156 4.962 1.00 98.50 184 LEU A N 1
ATOM 1440 C CA . LEU A 1 184 ? -4.682 -2.480 6.258 1.00 98.50 184 LEU A CA 1
ATOM 1441 C C . LEU A 1 184 ? -3.596 -2.600 7.332 1.00 98.50 184 LEU A C 1
ATOM 1443 O O . LEU A 1 184 ? -3.663 -1.900 8.335 1.00 98.50 184 LEU A O 1
ATOM 1447 N N . SER A 1 185 ? -2.545 -3.389 7.104 1.00 98.50 185 SER A N 1
ATOM 1448 C CA . SER A 1 185 ? -1.438 -3.515 8.058 1.00 98.50 185 SER A CA 1
ATOM 1449 C C . SER A 1 185 ? -0.785 -2.165 8.377 1.00 98.50 185 SER A C 1
ATOM 1451 O O . SER A 1 185 ? -0.515 -1.879 9.539 1.00 98.50 185 SER A O 1
ATOM 1453 N N . ALA A 1 186 ? -0.607 -1.293 7.381 1.00 98.50 186 ALA A N 1
ATOM 1454 C CA . ALA A 1 186 ? -0.025 0.033 7.572 1.00 98.50 186 ALA A CA 1
ATOM 1455 C C . ALA A 1 186 ? -0.867 0.980 8.445 1.00 98.50 186 ALA A C 1
ATOM 1457 O O . ALA A 1 186 ? -0.304 1.933 8.979 1.00 98.50 186 ALA A O 1
ATOM 1458 N N . LEU A 1 187 ? -2.172 0.732 8.629 1.00 98.19 187 LEU A N 1
ATOM 1459 C CA . LEU A 1 187 ? -2.983 1.488 9.592 1.00 98.19 187 LEU A CA 1
ATOM 1460 C C . LEU A 1 187 ? -2.563 1.234 11.044 1.00 98.19 187 LEU A C 1
ATOM 1462 O O . LEU A 1 187 ? -2.744 2.129 11.869 1.00 98.19 187 LEU A O 1
ATOM 1466 N N . ALA A 1 188 ? -2.058 0.029 11.333 1.00 97.19 188 ALA A N 1
ATOM 1467 C CA . ALA A 1 188 ? -1.773 -0.466 12.680 1.00 97.19 188 ALA A CA 1
ATOM 1468 C C . ALA A 1 188 ? -0.277 -0.695 12.960 1.00 97.19 188 ALA A C 1
ATOM 1470 O O . ALA A 1 188 ? 0.109 -0.868 14.115 1.00 97.19 188 ALA A O 1
ATOM 1471 N N . TRP A 1 189 ? 0.584 -0.697 11.938 1.00 97.88 189 TRP A N 1
ATOM 1472 C CA . TRP A 1 189 ? 2.031 -0.630 12.147 1.00 97.88 189 TRP A CA 1
ATOM 1473 C C . TRP A 1 189 ? 2.390 0.622 12.936 1.00 97.88 189 TRP A C 1
ATOM 1475 O O . TRP A 1 189 ? 1.777 1.667 12.748 1.00 97.88 189 TRP A O 1
ATOM 1485 N N . ASN A 1 190 ? 3.417 0.538 13.783 1.00 96.50 190 ASN A N 1
ATOM 1486 C CA . ASN A 1 190 ? 3.795 1.609 14.703 1.00 96.50 190 ASN A CA 1
ATOM 1487 C C . ASN A 1 190 ? 4.455 2.813 13.988 1.00 96.50 190 ASN A C 1
ATOM 1489 O O . ASN A 1 190 ? 5.498 3.281 14.419 1.00 96.50 190 ASN A O 1
ATOM 1493 N N . ASP A 1 191 ? 3.886 3.328 12.891 1.00 97.81 191 ASP A N 1
ATOM 1494 C CA . ASP A 1 191 ? 4.301 4.504 12.122 1.00 97.81 191 ASP A CA 1
ATOM 1495 C C . ASP A 1 191 ? 3.109 5.422 11.810 1.00 97.81 191 ASP A C 1
ATOM 1497 O O . ASP A 1 191 ? 2.399 5.230 10.824 1.00 97.81 191 ASP A O 1
ATOM 1501 N N . SER A 1 192 ? 2.937 6.485 12.600 1.00 97.44 192 SER A N 1
ATOM 1502 C CA . SER A 1 192 ? 1.802 7.410 12.466 1.00 97.44 192 SER A CA 1
ATOM 1503 C C . SER A 1 192 ? 1.683 8.048 11.076 1.00 97.44 192 SER A C 1
ATOM 1505 O O . SER A 1 192 ? 0.578 8.182 10.553 1.00 97.44 192 SER A O 1
ATOM 1507 N N . ASN A 1 193 ? 2.804 8.384 10.431 1.00 97.75 193 ASN A N 1
ATOM 1508 C CA . ASN A 1 193 ? 2.801 8.932 9.070 1.00 97.75 193 ASN A CA 1
ATOM 1509 C C . ASN A 1 193 ? 2.426 7.877 8.020 1.00 97.75 193 ASN A C 1
ATOM 1511 O O . ASN A 1 193 ? 1.749 8.195 7.043 1.00 97.75 193 ASN A O 1
ATOM 1515 N N . GLY A 1 194 ? 2.874 6.632 8.205 1.00 97.88 194 GLY A N 1
ATOM 1516 C CA . GLY A 1 194 ? 2.466 5.499 7.376 1.00 97.88 194 GLY A CA 1
ATOM 1517 C C . GLY A 1 194 ? 0.962 5.250 7.485 1.00 97.88 194 GLY A C 1
ATOM 1518 O O . GLY A 1 194 ? 0.284 5.176 6.461 1.00 97.88 194 GLY A O 1
ATOM 1519 N N . SER A 1 195 ? 0.438 5.258 8.712 1.00 98.44 195 SER A N 1
ATOM 1520 C CA . SER A 1 195 ? -0.991 5.129 9.010 1.00 98.44 195 SER A CA 1
ATOM 1521 C C . SER A 1 195 ? -1.824 6.226 8.339 1.00 98.44 195 SER A C 1
ATOM 1523 O O . SER A 1 195 ? -2.790 5.917 7.645 1.00 98.44 195 SER A O 1
ATOM 1525 N N . MET A 1 196 ? -1.395 7.495 8.404 1.00 96.94 196 MET A N 1
ATOM 1526 C CA . MET A 1 196 ? -2.068 8.602 7.701 1.00 96.94 196 MET A CA 1
ATOM 1527 C C . MET A 1 196 ? -2.099 8.414 6.178 1.00 96.94 196 MET A C 1
ATOM 1529 O O . MET A 1 196 ? -3.136 8.623 5.548 1.00 96.94 196 MET A O 1
ATOM 1533 N N . LYS A 1 197 ? -0.980 7.995 5.569 1.00 96.75 197 LYS A N 1
ATOM 1534 C CA . LYS A 1 197 ? -0.917 7.729 4.121 1.00 96.75 197 LYS A CA 1
ATOM 1535 C C . LYS A 1 197 ? -1.819 6.566 3.714 1.00 96.75 197 LYS A C 1
ATOM 1537 O O . LYS A 1 197 ? -2.504 6.656 2.700 1.00 96.75 197 LYS A O 1
ATOM 1542 N N . ALA A 1 198 ? -1.828 5.489 4.496 1.00 97.88 198 ALA A N 1
ATOM 1543 C CA . ALA A 1 198 ? -2.692 4.342 4.251 1.00 97.88 198 ALA A CA 1
ATOM 1544 C C . ALA A 1 198 ? -4.175 4.704 4.426 1.00 97.88 198 ALA A C 1
ATOM 1546 O O . ALA A 1 198 ? -4.993 4.333 3.585 1.00 97.88 198 ALA A O 1
ATOM 1547 N N . GLY A 1 199 ? -4.517 5.491 5.450 1.00 96.00 199 GLY A N 1
ATOM 1548 C CA . GLY A 1 199 ? -5.884 5.924 5.743 1.00 96.00 199 GLY A CA 1
ATOM 1549 C C . GLY A 1 199 ? -6.568 6.635 4.575 1.00 96.00 199 GLY A C 1
ATOM 1550 O O . GLY A 1 199 ? -7.739 6.368 4.307 1.00 96.00 199 GLY A O 1
ATOM 1551 N N . GLY A 1 200 ? -5.825 7.450 3.817 1.00 93.38 200 GLY A N 1
ATOM 1552 C CA . GLY A 1 200 ? -6.334 8.098 2.600 1.00 93.38 200 GLY A CA 1
ATOM 1553 C C . GLY A 1 200 ? -6.735 7.122 1.484 1.00 93.38 200 GLY A C 1
ATOM 1554 O O . GLY A 1 200 ? -7.653 7.405 0.718 1.00 93.38 200 GLY A O 1
ATOM 1555 N N . LEU A 1 201 ? -6.111 5.941 1.435 1.00 96.69 201 LEU A N 1
ATOM 1556 C CA . LEU A 1 201 ? -6.284 4.952 0.365 1.00 96.69 201 LEU A CA 1
ATOM 1557 C C . LEU A 1 201 ? -7.252 3.817 0.724 1.00 96.69 201 LEU A C 1
ATOM 1559 O O . LEU A 1 201 ? -7.823 3.189 -0.169 1.00 96.69 201 LEU A O 1
ATOM 1563 N N . VAL A 1 202 ? -7.457 3.527 2.012 1.00 97.94 202 VAL A N 1
ATOM 1564 C CA . VAL A 1 202 ? -8.262 2.371 2.445 1.00 97.94 202 VAL A CA 1
ATOM 1565 C C . VAL A 1 202 ? -9.728 2.515 2.032 1.00 97.94 202 VAL A C 1
ATOM 1567 O O . VAL A 1 202 ? -10.282 1.584 1.450 1.00 97.94 202 VAL A O 1
ATOM 1570 N N . ALA A 1 203 ? -10.360 3.669 2.268 1.00 96.56 203 ALA A N 1
ATOM 1571 C CA . ALA A 1 203 ? -11.768 3.880 1.918 1.00 96.56 203 ALA A CA 1
ATOM 1572 C C . ALA A 1 203 ? -12.089 3.621 0.428 1.00 96.56 203 ALA A C 1
ATOM 1574 O O . ALA A 1 203 ? -13.014 2.845 0.149 1.00 96.56 203 ALA A O 1
ATOM 1575 N N . PRO A 1 204 ? -11.366 4.208 -0.549 1.00 96.00 204 PRO A N 1
ATOM 1576 C CA . PRO A 1 204 ? -11.642 3.942 -1.959 1.00 96.00 204 PRO A CA 1
ATOM 1577 C C . PRO A 1 204 ? -11.332 2.498 -2.377 1.00 96.00 204 PRO A C 1
ATOM 1579 O O . PRO A 1 204 ? -12.101 1.921 -3.150 1.00 96.00 204 PRO A O 1
ATOM 1582 N N . VAL A 1 205 ? -10.284 1.871 -1.828 1.00 97.75 205 VAL A N 1
ATOM 1583 C CA . VAL A 1 205 ? -9.973 0.454 -2.097 1.00 97.75 205 VAL A CA 1
ATOM 1584 C C . VAL A 1 205 ? -11.090 -0.455 -1.583 1.00 97.75 205 VAL A C 1
ATOM 1586 O O . VAL A 1 205 ? -11.598 -1.287 -2.333 1.00 97.75 205 VAL A O 1
ATOM 1589 N N . VAL A 1 206 ? -11.544 -0.265 -0.341 1.00 97.75 206 VAL A N 1
ATOM 1590 C CA . VAL A 1 206 ? -12.638 -1.053 0.250 1.00 97.75 206 VAL A CA 1
ATOM 1591 C C . VAL A 1 206 ? -13.928 -0.887 -0.552 1.00 97.75 206 VAL A C 1
ATOM 1593 O O . VAL A 1 206 ? -14.596 -1.877 -0.857 1.00 97.75 206 VAL A O 1
ATOM 1596 N N . ARG A 1 207 ? -14.255 0.339 -0.977 1.00 96.38 207 ARG A N 1
ATOM 1597 C CA . ARG A 1 207 ? -15.410 0.602 -1.848 1.00 96.38 207 ARG A CA 1
ATOM 1598 C C . ARG A 1 207 ? -15.328 -0.188 -3.154 1.00 96.38 207 ARG A C 1
ATOM 1600 O O . ARG A 1 207 ? -16.316 -0.810 -3.546 1.00 96.38 207 ARG A O 1
ATOM 1607 N N . GLN A 1 208 ? -14.155 -0.226 -3.784 1.00 96.44 208 GLN A N 1
ATOM 1608 C CA . GLN A 1 208 ? -13.938 -0.995 -5.008 1.00 96.44 208 GLN A CA 1
ATOM 1609 C C . GLN A 1 208 ? -14.051 -2.512 -4.780 1.00 96.44 208 GLN A C 1
ATOM 1611 O O . GLN A 1 208 ? -14.616 -3.223 -5.615 1.00 96.44 208 GLN A O 1
ATOM 1616 N N . LEU A 1 209 ? -13.574 -3.033 -3.647 1.00 96.88 209 LEU A N 1
ATOM 1617 C CA . LEU A 1 209 ? -13.723 -4.450 -3.285 1.00 96.88 209 LEU A CA 1
ATOM 1618 C C . LEU A 1 209 ? -15.195 -4.847 -3.093 1.00 96.88 209 LEU A C 1
ATOM 1620 O O . LEU A 1 209 ? -15.614 -5.913 -3.545 1.00 96.88 209 LEU A O 1
ATOM 1624 N N . VAL A 1 210 ? -16.002 -3.976 -2.477 1.00 96.25 210 VAL A N 1
ATOM 1625 C CA . VAL A 1 210 ? -17.453 -4.183 -2.313 1.00 96.25 210 VAL A CA 1
ATOM 1626 C C . VAL A 1 210 ? -18.173 -4.172 -3.667 1.00 96.25 210 VAL A C 1
ATOM 1628 O O . VAL A 1 210 ? -19.048 -5.008 -3.904 1.00 96.25 210 VAL A O 1
ATOM 1631 N N . GLN A 1 211 ? -17.808 -3.248 -4.561 1.00 94.75 211 GLN A N 1
ATOM 1632 C CA . GLN A 1 211 ? -18.400 -3.126 -5.901 1.00 94.75 211 GLN A CA 1
ATOM 1633 C C . GLN A 1 211 ? -18.030 -4.297 -6.819 1.00 94.75 211 GLN A C 1
ATOM 1635 O O . GLN A 1 211 ? -18.877 -4.787 -7.560 1.00 94.75 211 GLN A O 1
ATOM 1640 N N . SER A 1 212 ? -16.789 -4.778 -6.739 1.00 94.00 212 SER A N 1
ATOM 1641 C CA . SER A 1 212 ? -16.296 -5.920 -7.522 1.00 94.00 212 SER A CA 1
ATOM 1642 C C . SER A 1 212 ? -16.703 -7.287 -6.958 1.00 94.00 212 SER A C 1
ATOM 1644 O O . SER A 1 212 ? -16.345 -8.312 -7.533 1.00 94.00 212 SER A O 1
ATOM 1646 N N . GLY A 1 213 ? -17.437 -7.327 -5.839 1.00 94.06 213 GLY A N 1
ATOM 1647 C CA . GLY A 1 213 ? -17.881 -8.574 -5.210 1.00 94.06 213 GLY A CA 1
ATOM 1648 C C . GLY A 1 213 ? -16.755 -9.389 -4.564 1.00 94.06 213 GLY A C 1
ATOM 1649 O O . GLY A 1 213 ? -16.934 -10.577 -4.318 1.00 94.06 213 GLY A O 1
ATOM 1650 N N . ARG A 1 214 ? -15.602 -8.767 -4.284 1.00 93.88 214 ARG A N 1
ATOM 1651 C CA . ARG A 1 214 ? -14.426 -9.404 -3.658 1.00 93.88 214 ARG A CA 1
ATOM 1652 C C . ARG A 1 214 ? -14.423 -9.316 -2.131 1.00 93.88 214 ARG A C 1
ATOM 1654 O O . ARG A 1 214 ? -13.521 -9.837 -1.485 1.00 93.88 214 ARG A O 1
ATOM 1661 N N . MET A 1 215 ? -15.409 -8.636 -1.553 1.00 96.12 215 MET A N 1
ATOM 1662 C CA . MET A 1 215 ? -15.537 -8.471 -0.110 1.00 96.12 215 MET A CA 1
ATOM 1663 C C . MET A 1 215 ? -16.225 -9.686 0.531 1.00 96.12 215 MET A C 1
ATOM 1665 O O . MET A 1 215 ? -17.322 -10.077 0.127 1.00 96.12 215 MET A O 1
ATOM 1669 N N . SER A 1 216 ? -15.596 -10.252 1.560 1.00 95.94 216 SER A N 1
ATOM 1670 C CA . SER A 1 216 ? -16.143 -11.328 2.393 1.00 95.94 216 SER A CA 1
ATOM 1671 C C . SER A 1 216 ? -16.457 -10.817 3.799 1.00 95.94 216 SER A C 1
ATOM 1673 O O . SER A 1 216 ? -15.902 -9.805 4.227 1.00 95.94 216 SER A O 1
ATOM 1675 N N . THR A 1 217 ? -17.289 -11.545 4.546 1.00 96.25 217 THR A N 1
ATOM 1676 C CA . THR A 1 217 ? -17.567 -11.237 5.957 1.00 96.25 217 THR A CA 1
ATOM 1677 C C . THR A 1 217 ? -16.285 -11.156 6.784 1.00 96.25 217 THR A C 1
ATOM 1679 O O . THR A 1 217 ? -16.094 -10.195 7.517 1.00 96.25 217 THR A O 1
ATOM 1682 N N . VAL A 1 218 ? -15.369 -12.116 6.603 1.00 96.94 218 VAL A N 1
ATOM 1683 C CA . VAL A 1 218 ? -14.086 -12.164 7.328 1.00 96.94 218 VAL A CA 1
ATOM 1684 C C . VAL A 1 218 ? -13.242 -10.921 7.049 1.00 96.94 218 VAL A C 1
ATOM 1686 O O . VAL A 1 218 ? -12.671 -10.337 7.969 1.00 96.94 218 VAL A O 1
ATOM 1689 N N . LEU A 1 219 ? -13.174 -10.492 5.785 1.00 97.12 219 LEU A N 1
ATOM 1690 C CA . LEU A 1 219 ? -12.428 -9.292 5.419 1.00 97.12 219 LEU A CA 1
ATOM 1691 C C . LEU A 1 219 ? -13.104 -8.028 5.969 1.00 97.12 219 LEU A C 1
ATOM 1693 O O . LEU A 1 219 ? -12.413 -7.167 6.501 1.00 97.12 219 LEU A O 1
ATOM 1697 N N . ALA A 1 220 ? -14.435 -7.934 5.903 1.00 97.50 220 ALA A N 1
ATOM 1698 C CA . ALA A 1 220 ? -15.189 -6.798 6.432 1.00 97.50 220 ALA A CA 1
ATOM 1699 C C . ALA A 1 220 ? -14.992 -6.624 7.948 1.00 97.50 220 ALA A C 1
ATOM 1701 O O . ALA A 1 220 ? -14.715 -5.516 8.409 1.00 97.50 220 ALA A O 1
ATOM 1702 N N . THR A 1 221 ? -15.058 -7.714 8.721 1.00 97.06 221 THR A N 1
ATOM 1703 C CA . THR A 1 221 ? -14.781 -7.671 10.163 1.00 97.06 221 THR A CA 1
ATOM 1704 C C . THR A 1 221 ? -13.326 -7.314 10.439 1.00 97.06 221 THR A C 1
ATOM 1706 O O . THR A 1 221 ? -13.059 -6.469 11.288 1.00 97.06 221 THR A O 1
ATOM 1709 N N . HIS A 1 222 ? -12.384 -7.892 9.683 1.00 97.69 222 HIS A N 1
ATOM 1710 C CA . HIS A 1 222 ? -10.959 -7.614 9.849 1.00 97.69 222 HIS A CA 1
ATOM 1711 C C . HIS A 1 222 ? -10.613 -6.146 9.570 1.00 97.69 222 HIS A C 1
ATOM 1713 O O . HIS A 1 222 ? -9.866 -5.550 10.339 1.00 97.69 222 HIS A O 1
ATOM 1719 N N . ILE A 1 223 ? -11.198 -5.538 8.532 1.00 98.06 223 ILE A N 1
ATOM 1720 C CA . ILE A 1 223 ? -11.036 -4.109 8.227 1.00 98.06 223 ILE A CA 1
ATOM 1721 C C . ILE A 1 223 ? -11.400 -3.254 9.445 1.00 98.06 223 ILE A C 1
ATOM 1723 O O . ILE A 1 223 ? -10.625 -2.386 9.841 1.00 98.06 223 ILE A O 1
ATOM 1727 N N . MET A 1 224 ? -12.549 -3.523 10.069 1.00 97.50 224 MET A N 1
ATOM 1728 C CA . MET A 1 224 ? -12.987 -2.767 11.243 1.00 97.50 224 MET A CA 1
ATOM 1729 C C . MET A 1 224 ? -12.091 -3.012 12.456 1.00 97.50 224 MET A C 1
ATOM 1731 O O . MET A 1 224 ? -11.726 -2.057 13.139 1.00 97.50 224 MET A O 1
ATOM 1735 N N . THR A 1 225 ? -11.668 -4.256 12.692 1.00 97.81 225 THR A N 1
ATOM 1736 C CA . THR A 1 225 ? -10.695 -4.575 13.746 1.00 97.81 225 THR A CA 1
ATOM 1737 C C . THR A 1 225 ? -9.394 -3.796 13.560 1.00 97.81 225 THR A C 1
ATOM 1739 O O . THR A 1 225 ? -8.892 -3.213 14.515 1.00 97.81 225 THR A O 1
ATOM 1742 N N . VAL A 1 226 ? -8.868 -3.734 12.337 1.00 97.75 226 VAL A N 1
ATOM 1743 C CA . VAL A 1 226 ? -7.601 -3.058 12.036 1.00 97.75 226 VAL A CA 1
ATOM 1744 C C . VAL A 1 226 ? -7.706 -1.538 12.179 1.00 97.75 226 VAL A C 1
ATOM 1746 O O . VAL A 1 226 ? -6.772 -0.914 12.674 1.00 97.75 226 VAL A O 1
ATOM 1749 N N . VAL A 1 227 ? -8.840 -0.923 11.825 1.00 98.06 227 VAL A N 1
ATOM 1750 C CA . VAL A 1 227 ? -9.059 0.513 12.092 1.00 98.06 227 VAL A CA 1
ATOM 1751 C C . VAL A 1 227 ? -9.049 0.798 13.597 1.00 98.06 227 VAL A C 1
ATOM 1753 O O . VAL A 1 227 ? -8.418 1.761 14.034 1.00 98.06 227 VAL A O 1
ATOM 1756 N N . LEU A 1 228 ? -9.697 -0.052 14.401 1.00 97.38 228 LEU A N 1
ATOM 1757 C CA . LEU A 1 228 ? -9.684 0.073 15.862 1.00 97.38 228 LEU A CA 1
ATOM 1758 C C . LEU A 1 228 ? -8.281 -0.147 16.443 1.00 97.38 228 LEU A C 1
ATOM 1760 O O . LEU A 1 228 ? -7.876 0.590 17.336 1.00 97.38 228 LEU A O 1
ATOM 1764 N N . GLN A 1 229 ? -7.513 -1.101 15.911 1.00 97.38 229 GLN A N 1
ATOM 1765 C CA . GLN A 1 229 ? -6.104 -1.285 16.275 1.00 97.38 229 GLN A CA 1
ATOM 1766 C C . GLN A 1 229 ? -5.272 -0.044 15.928 1.00 97.38 229 GLN A C 1
ATOM 1768 O O . GLN A 1 229 ? -4.515 0.434 16.764 1.00 97.38 229 GLN A O 1
ATOM 1773 N N . GLY A 1 230 ? -5.463 0.548 14.746 1.00 97.75 230 GLY A N 1
ATOM 1774 C CA . GLY A 1 230 ? -4.818 1.812 14.385 1.00 97.75 230 GLY A CA 1
ATOM 1775 C C . GLY A 1 230 ? -5.148 2.941 15.368 1.00 97.75 230 GLY A C 1
ATOM 1776 O O . GLY A 1 230 ? -4.259 3.699 15.756 1.00 97.75 230 GLY A O 1
ATOM 1777 N N . LEU A 1 231 ? -6.401 3.029 15.832 1.00 97.38 231 LEU A N 1
ATOM 1778 C CA . LEU A 1 231 ? -6.808 3.984 16.873 1.00 97.38 231 LEU A CA 1
ATOM 1779 C C . LEU A 1 231 ? -6.133 3.698 18.218 1.00 97.38 231 LEU A C 1
ATOM 1781 O O . LEU A 1 231 ? -5.754 4.638 18.909 1.00 97.38 231 LEU A O 1
ATOM 1785 N N . GLN A 1 232 ? -5.949 2.430 18.586 1.00 96.38 232 GLN A N 1
ATOM 1786 C CA . GLN A 1 232 ? -5.224 2.055 19.803 1.00 96.38 232 GLN A CA 1
ATOM 1787 C C . GLN A 1 232 ? -3.740 2.439 19.730 1.00 96.38 232 GLN A C 1
ATOM 1789 O O . GLN A 1 232 ? -3.189 2.908 20.721 1.00 96.38 232 GLN A O 1
ATOM 1794 N N . VAL A 1 233 ? -3.100 2.276 18.568 1.00 96.44 233 VAL A N 1
ATOM 1795 C CA . VAL A 1 233 ? -1.661 2.543 18.384 1.00 96.44 233 VAL A CA 1
ATOM 1796 C C . VAL A 1 233 ? -1.363 4.039 18.201 1.00 96.44 233 VAL A C 1
ATOM 1798 O O . VAL A 1 233 ? -0.326 4.531 18.651 1.00 96.44 233 VAL A O 1
ATOM 1801 N N . HIS A 1 234 ? -2.246 4.782 17.526 1.00 97.69 234 HIS A N 1
ATOM 1802 C CA . HIS A 1 234 ? -1.990 6.168 17.112 1.00 97.69 234 HIS A CA 1
ATOM 1803 C C . HIS A 1 234 ? -2.945 7.203 17.705 1.00 97.69 234 HIS A C 1
ATOM 1805 O O . HIS A 1 234 ? -2.805 8.389 17.400 1.00 97.69 234 HIS A O 1
ATOM 1811 N N . GLY A 1 235 ? -3.908 6.792 18.530 1.00 95.56 235 GLY A N 1
ATOM 1812 C CA . GLY A 1 235 ? -4.952 7.662 19.074 1.00 95.56 235 GLY A CA 1
ATOM 1813 C C . GLY A 1 235 ? -4.429 8.829 19.909 1.00 95.56 235 GLY A C 1
ATOM 1814 O O . GLY A 1 235 ? -5.134 9.822 20.038 1.00 95.56 235 GLY A O 1
ATOM 1815 N N . GLN A 1 236 ? -3.187 8.762 20.410 1.00 95.38 236 GLN A N 1
ATOM 1816 C CA . GLN A 1 236 ? -2.536 9.899 21.071 1.00 95.38 236 GLN A CA 1
ATOM 1817 C C . GLN A 1 236 ? -2.201 11.073 20.134 1.00 95.38 236 GLN A C 1
ATOM 1819 O O . GLN A 1 236 ? -1.823 12.140 20.611 1.00 95.38 236 GLN A O 1
ATOM 1824 N N . HIS A 1 237 ? -2.271 10.888 18.813 1.00 95.88 237 HIS A N 1
ATOM 1825 C CA . HIS A 1 237 ? -2.009 11.937 17.833 1.00 95.88 237 HIS A CA 1
ATOM 1826 C C . HIS A 1 237 ? -3.323 12.441 17.233 1.00 95.88 237 HIS A C 1
ATOM 1828 O O . HIS A 1 237 ? -3.960 11.716 16.470 1.00 95.88 237 HIS A O 1
ATOM 1834 N N . ASP A 1 238 ? -3.676 13.704 17.489 1.00 96.25 238 ASP A N 1
ATOM 1835 C CA . ASP A 1 238 ? -4.941 14.321 17.049 1.00 96.25 238 ASP A CA 1
ATOM 1836 C C . ASP A 1 238 ? -5.250 14.102 15.556 1.00 96.25 238 ASP A C 1
ATOM 1838 O O . ASP A 1 238 ? -6.378 13.777 15.182 1.00 96.25 238 ASP A O 1
ATOM 1842 N N . ALA A 1 239 ? -4.237 14.234 14.689 1.00 95.44 239 ALA A N 1
ATOM 1843 C CA . ALA A 1 239 ? -4.390 14.045 13.246 1.00 95.44 239 ALA A CA 1
ATOM 1844 C C . ALA A 1 239 ? -4.781 12.602 12.879 1.00 95.44 239 ALA A C 1
ATOM 1846 O O . ALA A 1 239 ? -5.719 12.390 12.106 1.00 95.44 239 ALA A O 1
ATOM 1847 N N . ASN A 1 240 ? -4.093 11.614 13.460 1.00 97.38 240 ASN A N 1
ATOM 1848 C CA . ASN A 1 240 ? -4.384 10.200 13.237 1.00 97.38 240 ASN A CA 1
ATOM 1849 C C . ASN A 1 240 ? -5.730 9.825 13.846 1.00 97.38 240 ASN A C 1
ATOM 1851 O O . ASN A 1 240 ? -6.523 9.161 13.186 1.00 97.38 240 ASN A O 1
ATOM 1855 N N . GLN A 1 241 ? -6.012 10.283 15.066 1.00 97.56 241 GLN A N 1
ATOM 1856 C CA . GLN A 1 241 ? -7.281 10.033 15.736 1.00 97.56 241 GLN A CA 1
ATOM 1857 C C . GLN A 1 241 ? -8.453 10.538 14.887 1.00 97.56 241 GLN A C 1
ATOM 1859 O O . GLN A 1 241 ? -9.367 9.773 14.585 1.00 97.56 241 GLN A O 1
ATOM 1864 N N . GLY A 1 242 ? -8.404 11.797 14.440 1.00 97.25 242 GLY A N 1
ATOM 1865 C CA . GLY A 1 242 ? -9.439 12.377 13.586 1.00 97.25 242 GLY A CA 1
ATOM 1866 C C . GLY A 1 242 ? -9.604 11.622 12.265 1.00 97.25 242 GLY A C 1
ATOM 1867 O O . GLY A 1 242 ? -10.725 11.279 11.888 1.00 97.25 242 GLY A O 1
ATOM 1868 N N . SER A 1 243 ? -8.497 11.309 11.583 1.00 96.31 243 SER A N 1
ATOM 1869 C CA . SER A 1 243 ? -8.520 10.584 10.306 1.00 96.31 243 SER A CA 1
ATOM 1870 C C . SER A 1 243 ? -9.084 9.165 10.443 1.00 96.31 243 SER A C 1
ATOM 1872 O O . SER A 1 243 ? -9.957 8.775 9.666 1.00 96.31 243 SER A O 1
ATOM 1874 N N . LEU A 1 244 ? -8.644 8.409 11.451 1.00 97.75 244 LEU A N 1
ATOM 1875 C CA . LEU A 1 244 ? -9.061 7.026 11.681 1.00 97.75 244 LEU A CA 1
ATOM 1876 C C . LEU A 1 244 ? -10.505 6.923 12.181 1.00 97.75 244 LEU A C 1
ATOM 1878 O O . LEU A 1 244 ? -11.208 6.001 11.776 1.00 97.75 244 LEU A O 1
ATOM 1882 N N . LEU A 1 245 ? -10.982 7.869 12.999 1.00 97.19 245 LEU A N 1
ATOM 1883 C CA . LEU A 1 245 ? -12.399 7.940 13.379 1.00 97.19 245 LEU A CA 1
ATOM 1884 C C . LEU A 1 245 ? -13.282 8.189 12.155 1.00 97.19 245 LEU A C 1
ATOM 1886 O O . LEU A 1 245 ? -14.294 7.519 11.969 1.00 97.19 245 LEU A O 1
ATOM 1890 N N . MET A 1 246 ? -12.876 9.123 11.293 1.00 96.25 246 MET A N 1
ATOM 1891 C CA . MET A 1 246 ? -13.601 9.441 10.065 1.00 96.25 246 MET A CA 1
ATOM 1892 C C . MET A 1 246 ? -13.631 8.229 9.119 1.00 96.25 246 MET A C 1
ATOM 1894 O O . MET A 1 246 ? -14.698 7.842 8.642 1.00 96.25 246 MET A O 1
ATOM 1898 N N . LEU A 1 247 ? -12.486 7.564 8.932 1.00 97.12 247 LEU A N 1
ATOM 1899 C CA . LEU A 1 247 ? -12.381 6.319 8.171 1.00 97.12 247 LEU A CA 1
ATOM 1900 C C . LEU A 1 247 ? -13.263 5.210 8.764 1.00 97.12 247 LEU A C 1
ATOM 1902 O O . LEU A 1 247 ? -14.014 4.571 8.032 1.00 97.12 247 LEU A O 1
ATOM 1906 N N . GLY A 1 248 ? -13.206 4.995 10.080 1.00 96.69 248 GLY A N 1
ATOM 1907 C CA . GLY A 1 248 ? -13.991 3.979 10.781 1.00 96.69 248 GLY A CA 1
ATOM 1908 C C . GLY A 1 248 ? -15.493 4.170 10.600 1.00 96.69 248 GLY A C 1
ATOM 1909 O O . GLY A 1 248 ? -16.190 3.213 10.268 1.00 96.69 248 GLY A O 1
ATOM 1910 N N . THR A 1 249 ? -15.984 5.406 10.723 1.00 94.38 249 THR A N 1
ATOM 1911 C CA . THR A 1 249 ? -17.393 5.742 10.466 1.00 94.38 249 THR A CA 1
ATOM 1912 C C . THR A 1 249 ? -17.779 5.442 9.018 1.00 94.38 249 THR A C 1
ATOM 1914 O O . THR A 1 249 ? -18.743 4.717 8.781 1.00 94.38 249 THR A O 1
ATOM 1917 N N 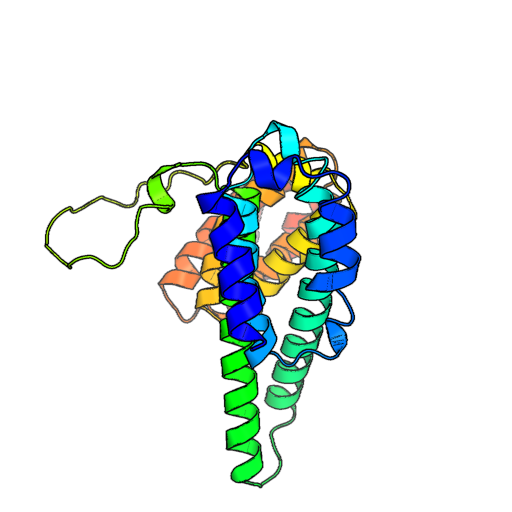. GLN A 1 250 ? -16.990 5.912 8.044 1.00 95.12 250 GLN A N 1
ATOM 1918 C CA . GLN A 1 250 ? -17.262 5.676 6.620 1.00 95.12 250 GLN A CA 1
ATOM 1919 C C . GLN A 1 250 ? -17.300 4.187 6.258 1.00 95.12 250 GLN A C 1
ATOM 1921 O O . GLN A 1 250 ? -18.151 3.751 5.482 1.00 95.12 250 GLN A O 1
ATOM 1926 N N . LEU A 1 251 ? -16.359 3.402 6.785 1.00 96.38 251 LEU A N 1
ATOM 1927 C CA . LEU A 1 251 ? -16.283 1.969 6.515 1.00 96.38 251 LEU A CA 1
ATOM 1928 C C . LEU A 1 251 ? -17.396 1.200 7.224 1.00 96.38 251 LEU A C 1
ATOM 1930 O O . LEU A 1 251 ? -17.953 0.279 6.631 1.00 96.38 251 LEU A O 1
ATOM 1934 N N . CYS A 1 252 ? -17.764 1.600 8.442 1.00 94.94 252 CYS A N 1
ATOM 1935 C CA . CYS A 1 252 ? -18.896 1.021 9.157 1.00 94.94 252 CYS A CA 1
ATOM 1936 C C . CYS A 1 252 ? -20.198 1.208 8.366 1.00 94.94 252 CYS A C 1
ATOM 1938 O O . CYS A 1 252 ? -20.883 0.228 8.078 1.00 94.94 252 CYS A O 1
ATOM 1940 N N . GLU A 1 253 ? -20.494 2.433 7.918 1.00 94.06 253 GLU A N 1
ATOM 1941 C CA . GLU A 1 253 ? -21.676 2.734 7.097 1.00 94.06 253 GLU A CA 1
ATOM 1942 C C . GLU A 1 253 ? -21.679 1.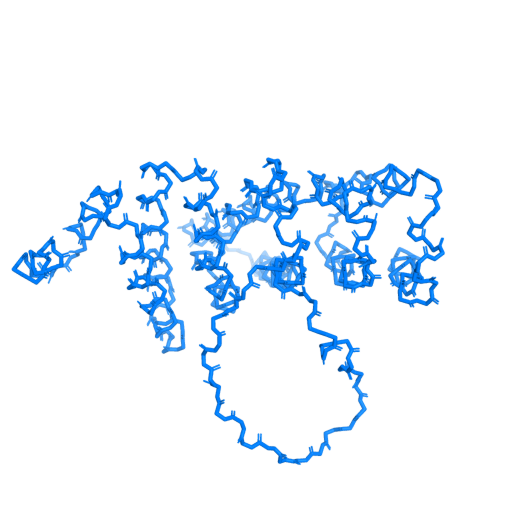971 5.764 1.00 94.06 253 GLU A C 1
ATOM 1944 O O . GLU A 1 253 ? -22.723 1.504 5.308 1.00 94.06 253 GLU A O 1
ATOM 1949 N N . LEU A 1 254 ? -20.509 1.813 5.137 1.00 95.50 254 LEU A N 1
ATOM 1950 C CA . LEU A 1 254 ? -20.362 1.096 3.871 1.00 95.50 254 LEU A CA 1
ATOM 1951 C C . LEU A 1 254 ? -20.556 -0.423 4.018 1.00 95.50 254 LEU A C 1
ATOM 1953 O O . LEU A 1 254 ? -21.118 -1.059 3.122 1.00 95.50 254 LEU A O 1
ATOM 1957 N N . LEU A 1 255 ? -20.042 -1.015 5.098 1.00 96.44 255 LEU A N 1
ATOM 1958 C CA . LEU A 1 255 ? -19.972 -2.466 5.273 1.00 96.44 255 LEU A CA 1
ATOM 1959 C C . LEU A 1 255 ? -21.184 -3.031 6.022 1.00 96.44 255 LEU A C 1
ATOM 1961 O O . LEU A 1 255 ? -21.691 -4.078 5.615 1.00 96.44 255 LEU A O 1
ATOM 1965 N N . ARG A 1 256 ? -21.689 -2.344 7.058 1.00 94.19 256 ARG A N 1
ATOM 1966 C CA . ARG A 1 256 ? -22.787 -2.823 7.921 1.00 94.19 256 ARG A CA 1
ATOM 1967 C C . ARG A 1 256 ? -24.009 -3.334 7.143 1.00 94.19 256 ARG A C 1
ATOM 1969 O O . ARG A 1 256 ? -24.460 -4.431 7.464 1.00 94.19 256 ARG A O 1
ATOM 1976 N N . PRO A 1 257 ? -24.518 -2.653 6.091 1.00 93.06 257 PRO A N 1
ATOM 1977 C CA . PRO A 1 257 ? -25.721 -3.112 5.388 1.00 93.06 257 PRO A CA 1
ATOM 1978 C C . PRO A 1 257 ? -25.573 -4.473 4.693 1.00 93.06 257 PRO A C 1
ATOM 1980 O O . PRO A 1 257 ? -26.573 -5.109 4.370 1.00 93.06 257 PRO A O 1
ATOM 1983 N N . ARG A 1 258 ? -24.337 -4.910 4.408 1.00 94.25 258 ARG A N 1
ATOM 1984 C CA . ARG A 1 258 ? -24.045 -6.189 3.733 1.00 94.25 258 ARG A CA 1
ATOM 1985 C C . ARG A 1 258 ? -23.363 -7.209 4.650 1.00 94.25 258 ARG A C 1
ATOM 1987 O O . ARG A 1 258 ? -23.414 -8.395 4.341 1.00 94.25 258 ARG A O 1
ATOM 1994 N N . TYR A 1 259 ? -22.739 -6.751 5.735 1.00 95.31 259 TYR A N 1
ATOM 1995 C CA . TYR A 1 259 ? -21.931 -7.547 6.662 1.00 95.31 259 TYR A CA 1
ATOM 1996 C C . TYR A 1 259 ? -22.278 -7.157 8.111 1.00 95.31 259 TYR A C 1
ATOM 1998 O O . TYR A 1 259 ? -21.545 -6.380 8.732 1.00 95.31 259 TYR A O 1
ATOM 2006 N N . PRO A 1 260 ? -23.407 -7.640 8.661 1.00 91.94 260 PRO A N 1
ATOM 2007 C CA . PRO A 1 260 ? -23.863 -7.270 10.004 1.00 91.94 260 PRO A CA 1
ATOM 2008 C C . PRO A 1 260 ? -22.873 -7.661 11.115 1.00 91.94 260 PRO A C 1
ATOM 2010 O O . PRO A 1 260 ? -22.853 -7.029 12.168 1.00 91.94 260 PRO A O 1
ATOM 2013 N N . GLU A 1 261 ? -21.989 -8.636 10.875 1.00 94.69 261 GLU A N 1
ATOM 2014 C CA . GLU A 1 261 ? -20.926 -9.057 11.797 1.00 94.69 261 GLU A CA 1
ATOM 2015 C C . GLU A 1 261 ? -19.937 -7.930 12.134 1.00 94.69 261 GLU A C 1
ATOM 2017 O O . GLU A 1 261 ? -19.243 -7.995 13.147 1.00 94.69 261 GLU A O 1
ATOM 2022 N N . VAL A 1 262 ? -19.901 -6.857 11.336 1.00 93.88 262 VAL A N 1
ATOM 2023 C CA . VAL A 1 262 ? -19.178 -5.621 11.668 1.00 93.88 262 VAL A CA 1
ATOM 2024 C C . VAL A 1 262 ? -19.631 -5.044 13.016 1.00 93.88 262 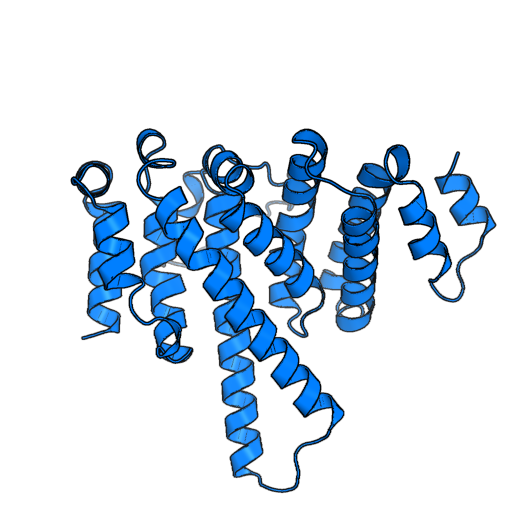VAL A C 1
ATOM 2026 O O . VAL A 1 262 ? -18.796 -4.567 13.785 1.00 93.88 262 VAL A O 1
ATOM 2029 N N . LEU A 1 263 ? -20.922 -5.131 13.354 1.00 91.19 263 LEU A N 1
ATOM 2030 C CA . LEU A 1 263 ? -21.430 -4.657 14.645 1.00 91.19 263 LEU A CA 1
ATOM 2031 C C . LEU A 1 263 ? -20.889 -5.481 15.818 1.00 91.19 263 LEU A C 1
ATOM 2033 O O . LEU A 1 263 ? -20.672 -4.929 16.895 1.00 91.19 263 LEU A O 1
ATOM 2037 N N . GLU A 1 264 ? -20.622 -6.775 15.622 1.00 91.56 264 GLU A N 1
ATOM 2038 C CA . GLU A 1 264 ? -20.030 -7.624 16.663 1.00 91.56 264 GLU A CA 1
ATOM 2039 C C . GLU A 1 264 ? -18.606 -7.187 17.015 1.00 91.56 264 GLU A C 1
ATOM 2041 O O . GLU A 1 264 ? -18.199 -7.305 18.168 1.00 91.56 264 GLU A O 1
ATOM 2046 N N . VAL A 1 265 ? -17.866 -6.617 16.058 1.00 93.62 265 VAL A N 1
ATOM 2047 C CA . VAL A 1 265 ? -16.554 -6.010 16.323 1.00 93.62 265 VAL A CA 1
ATOM 2048 C C . VAL A 1 265 ? -16.708 -4.747 17.175 1.00 93.62 265 VAL A C 1
ATOM 2050 O O . VAL A 1 265 ? -15.978 -4.569 18.146 1.00 93.62 265 VAL A O 1
ATOM 2053 N N . LEU A 1 266 ? -17.690 -3.889 16.874 1.00 91.25 266 LEU A N 1
ATOM 2054 C CA . LEU A 1 266 ? -17.927 -2.657 17.641 1.00 91.25 266 LEU A CA 1
ATOM 2055 C C . LEU A 1 266 ? -18.394 -2.928 19.078 1.00 91.25 266 LEU A C 1
ATOM 2057 O O . LEU A 1 266 ? -18.030 -2.190 19.990 1.00 91.25 266 LEU A O 1
ATOM 2061 N N . LYS A 1 267 ? -19.149 -4.010 19.303 1.00 90.94 267 LYS A N 1
ATOM 2062 C CA . LYS A 1 267 ? -19.574 -4.446 20.646 1.00 90.94 267 LYS A CA 1
ATOM 2063 C C . LYS A 1 267 ? -18.410 -4.861 21.553 1.00 90.94 267 LYS A C 1
ATOM 2065 O O . LYS A 1 267 ? -18.589 -4.898 22.765 1.00 90.94 267 LYS A O 1
ATOM 2070 N N . GLN A 1 268 ? -17.242 -5.183 20.991 1.00 90.88 268 GLN A N 1
ATOM 2071 C CA . GLN A 1 268 ? -16.049 -5.560 21.761 1.00 90.88 268 GLN A CA 1
ATOM 2072 C C . GLN A 1 268 ? -15.269 -4.348 22.290 1.00 90.88 268 GLN A C 1
ATOM 2074 O O . GLN A 1 268 ? -14.336 -4.521 23.074 1.00 90.88 268 GLN A O 1
ATOM 2079 N N . ILE A 1 269 ? -15.627 -3.127 21.880 1.00 90.38 269 ILE A N 1
ATOM 2080 C CA . ILE A 1 269 ? -14.980 -1.908 22.365 1.00 90.38 269 ILE A CA 1
ATOM 2081 C C . ILE A 1 269 ? -15.389 -1.681 23.837 1.00 90.38 269 ILE A C 1
ATOM 2083 O O . ILE A 1 269 ? -16.586 -1.692 24.147 1.00 90.38 269 ILE A O 1
ATOM 2087 N N . PRO A 1 270 ? -14.428 -1.462 24.756 1.00 88.75 270 PRO A N 1
ATOM 2088 C CA . PRO A 1 270 ? -14.727 -1.168 26.154 1.00 88.75 270 PRO A CA 1
ATOM 2089 C C . PRO A 1 270 ? -15.617 0.069 26.308 1.00 88.75 270 PRO A C 1
ATOM 2091 O O . PRO A 1 270 ? -15.488 1.029 25.555 1.00 88.75 270 PRO A O 1
ATOM 2094 N N . GLU A 1 271 ? -16.495 0.052 27.313 1.00 89.62 271 GLU A N 1
ATOM 2095 C CA . GLU A 1 271 ? -17.334 1.202 27.701 1.00 89.62 271 GLU A CA 1
ATOM 2096 C C . GLU A 1 271 ? -18.314 1.704 26.621 1.00 89.62 271 GLU A C 1
ATOM 2098 O O . GLU A 1 271 ? -18.853 2.807 26.726 1.00 89.62 271 GLU A O 1
ATOM 2103 N N . VAL A 1 272 ? -18.620 0.892 25.603 1.00 86.88 272 VAL A N 1
ATOM 2104 C CA . VAL A 1 272 ? -19.631 1.253 24.602 1.00 86.88 272 VAL A CA 1
ATOM 2105 C C . VAL A 1 272 ? -21.051 1.099 25.143 1.00 86.88 272 VAL A C 1
ATOM 2107 O O . VAL A 1 272 ? -21.431 0.067 25.697 1.00 86.88 272 VAL A O 1
ATOM 2110 N N . ASN A 1 273 ? -21.871 2.129 24.922 1.00 87.12 273 ASN A N 1
ATOM 2111 C CA . ASN A 1 273 ? -23.293 2.096 25.229 1.00 87.12 273 ASN A CA 1
ATOM 2112 C C . ASN A 1 273 ? -24.053 1.239 24.192 1.00 87.12 273 ASN A C 1
ATOM 2114 O O . ASN A 1 273 ? -24.131 1.622 23.020 1.00 87.12 273 ASN A O 1
ATOM 2118 N N . PRO A 1 274 ? -24.684 0.119 24.595 1.00 81.31 274 PRO A N 1
ATOM 2119 C CA . PRO A 1 274 ? -25.398 -0.755 23.666 1.00 81.31 274 PRO A CA 1
ATOM 2120 C C . PRO A 1 274 ? -26.593 -0.071 22.987 1.00 81.31 274 PRO A C 1
ATOM 2122 O O . PRO A 1 274 ? -26.952 -0.449 21.875 1.00 81.31 274 PRO A O 1
ATOM 2125 N N . LEU A 1 275 ? -27.189 0.950 23.613 1.00 81.12 275 LEU A N 1
ATOM 2126 C CA . LEU A 1 275 ? -28.298 1.708 23.023 1.00 81.12 275 LEU A CA 1
ATOM 2127 C C . LEU A 1 275 ? -27.845 2.567 21.839 1.00 81.12 275 LEU A C 1
ATOM 2129 O O . LEU A 1 275 ? -28.605 2.760 20.895 1.00 81.12 275 LEU A O 1
ATOM 2133 N N . ASP A 1 276 ? -26.615 3.080 21.870 1.00 83.88 276 ASP A N 1
ATOM 2134 C CA . ASP A 1 276 ? -26.082 3.878 20.764 1.00 83.88 276 ASP A CA 1
ATOM 2135 C C . ASP A 1 276 ? -25.679 2.985 19.584 1.00 83.88 276 ASP A C 1
ATOM 2137 O O . ASP A 1 276 ? -25.889 3.365 18.435 1.00 83.88 276 ASP A O 1
ATOM 2141 N N . LEU A 1 277 ? -25.222 1.756 19.853 1.00 79.44 277 LEU A N 1
ATOM 2142 C CA . LEU A 1 277 ? -25.026 0.743 18.812 1.00 79.44 277 LEU A CA 1
ATOM 2143 C C . LEU A 1 277 ? -26.347 0.286 18.178 1.00 79.44 277 LEU A C 1
ATOM 2145 O O . LEU A 1 277 ? -26.377 0.031 16.981 1.00 79.44 277 LEU A O 1
ATOM 2149 N N . GLN A 1 278 ? -27.439 0.195 18.945 1.00 75.50 278 GLN A N 1
ATOM 2150 C CA . GLN A 1 278 ? -28.756 -0.162 18.398 1.00 75.50 278 GLN A CA 1
ATOM 2151 C C . GLN A 1 278 ? -29.279 0.886 17.413 1.00 75.50 278 GLN A C 1
ATOM 2153 O O . GLN A 1 278 ? -29.812 0.519 16.373 1.00 75.50 278 GLN A O 1
ATOM 2158 N N . LYS A 1 279 ? -29.055 2.178 17.680 1.00 80.06 279 LYS A N 1
ATOM 2159 C CA . LYS A 1 279 ? -29.394 3.257 16.733 1.00 80.06 279 LYS A CA 1
ATOM 2160 C C . LYS A 1 279 ? -28.605 3.176 15.431 1.00 80.06 279 LYS A C 1
ATOM 2162 O O . LYS A 1 279 ? -29.054 3.700 14.422 1.00 80.06 279 LYS A O 1
ATOM 2167 N N . LEU A 1 280 ? -27.410 2.581 15.470 1.00 74.50 280 LEU A N 1
ATOM 2168 C CA . LEU A 1 280 ? -26.650 2.306 14.261 1.00 74.50 280 LEU A CA 1
ATOM 2169 C C . LEU A 1 280 ? -27.215 1.118 13.498 1.00 74.50 280 LEU A C 1
ATOM 2171 O O . LEU A 1 280 ? -26.809 0.982 12.359 1.00 74.50 280 LEU A O 1
ATOM 2175 N N . ASP A 1 281 ? -28.059 0.263 14.089 1.00 67.19 281 ASP A N 1
ATOM 2176 C CA . ASP A 1 281 ? -28.643 -0.902 13.415 1.00 67.19 281 ASP A CA 1
ATOM 2177 C C . ASP A 1 281 ? -29.965 -0.573 12.688 1.00 67.19 281 ASP A C 1
ATOM 2179 O O . ASP A 1 281 ? -30.250 -1.139 11.629 1.00 67.19 281 ASP A O 1
ATOM 2183 N N . GLU A 1 282 ? -30.718 0.392 13.226 1.00 63.50 282 GLU A N 1
ATOM 2184 C CA . GLU A 1 282 ? -31.915 1.004 12.615 1.00 63.50 282 GLU A CA 1
ATOM 2185 C C . GLU A 1 282 ? -31.608 1.772 11.309 1.00 63.50 282 GLU A C 1
ATOM 2187 O O . GLU A 1 282 ? -32.549 1.904 10.491 1.00 63.50 282 GLU A O 1
#